Protein AF-M2R376-F1 (afdb_monomer)

Radius of gyration: 22.91 Å; Cα contacts (8 Å, |Δi|>4): 270; chains: 1; bounding box: 55×63×52 Å

Organism: Ceriporiopsis subvermispora (strain B) (NCBI:txid914234)

pLDDT: mean 76.15, std 21.25, range [26.38, 96.88]

Mean predicted aligned error: 16.99 Å

Structure (mmCIF, N/CA/C/O backbone):
data_AF-M2R376-F1
#
_entry.id   AF-M2R376-F1
#
loop_
_atom_site.group_PDB
_atom_site.id
_atom_site.type_symbol
_atom_site.label_atom_id
_atom_site.label_alt_id
_atom_site.label_comp_id
_atom_site.label_asym_id
_atom_site.label_entity_id
_atom_site.label_seq_id
_atom_site.pdbx_PDB_ins_code
_atom_site.Cartn_x
_atom_site.Cartn_y
_atom_site.Cartn_z
_atom_site.occupancy
_atom_site.B_iso_or_equiv
_atom_site.auth_seq_id
_atom_site.auth_comp_id
_atom_site.auth_asym_id
_atom_site.auth_atom_id
_atom_site.pdbx_PDB_model_num
ATOM 1 N N . MET A 1 1 ? 24.910 16.893 -18.329 1.00 38.81 1 MET A N 1
ATOM 2 C CA . MET A 1 1 ? 24.246 15.904 -19.208 1.00 38.81 1 MET A CA 1
ATOM 3 C C . MET A 1 1 ? 23.082 15.310 -18.433 1.00 38.81 1 MET A C 1
ATOM 5 O O . MET A 1 1 ? 23.312 14.597 -17.471 1.00 38.81 1 MET A O 1
ATOM 9 N N . SER A 1 2 ? 21.847 15.697 -18.762 1.00 41.78 2 SER A N 1
ATOM 10 C CA . SER A 1 2 ? 20.645 15.176 -18.099 1.00 41.78 2 SER A CA 1
ATOM 11 C C . SER A 1 2 ? 20.476 13.706 -18.484 1.00 41.78 2 SER A C 1
ATOM 13 O O . SER A 1 2 ? 20.252 13.401 -19.658 1.00 41.78 2 SER A O 1
ATOM 15 N N . HIS A 1 3 ? 20.609 12.796 -17.517 1.00 40.66 3 HIS A N 1
ATOM 16 C CA . HIS A 1 3 ? 20.147 11.420 -17.663 1.00 40.66 3 HIS A CA 1
ATOM 17 C C . HIS A 1 3 ? 18.618 11.449 -17.740 1.00 40.66 3 HIS A C 1
A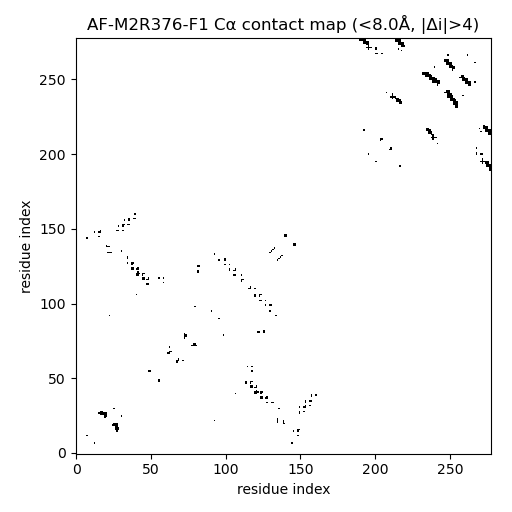TOM 19 O O . HIS A 1 3 ? 17.922 11.239 -16.752 1.00 40.66 3 HIS A O 1
ATOM 25 N N . ARG A 1 4 ? 18.076 11.738 -18.928 1.00 49.88 4 ARG A N 1
ATOM 26 C CA . ARG A 1 4 ? 16.723 11.303 -19.267 1.00 49.88 4 ARG A CA 1
ATOM 27 C C . ARG A 1 4 ? 16.754 9.785 -19.199 1.00 49.88 4 ARG A C 1
ATOM 29 O O . ARG A 1 4 ? 17.243 9.134 -20.120 1.00 49.88 4 ARG A O 1
ATOM 36 N N . GLU A 1 5 ? 16.293 9.223 -18.088 1.00 58.25 5 GLU A N 1
ATOM 37 C CA . GLU A 1 5 ? 15.940 7.814 -18.045 1.00 58.25 5 GLU A CA 1
ATOM 38 C C . GLU A 1 5 ? 14.921 7.584 -19.159 1.00 58.25 5 GLU A C 1
ATOM 40 O O . GLU A 1 5 ? 13.787 8.062 -19.106 1.00 58.25 5 GLU A O 1
ATOM 45 N N . ASN A 1 6 ? 15.373 6.931 -20.232 1.00 77.62 6 ASN A N 1
ATOM 46 C CA . ASN A 1 6 ? 14.525 6.564 -21.351 1.00 77.62 6 ASN A CA 1
ATOM 47 C C . ASN A 1 6 ? 13.458 5.608 -20.823 1.00 77.62 6 ASN A C 1
ATOM 49 O O . ASN A 1 6 ? 13.711 4.410 -20.649 1.00 77.62 6 ASN A O 1
ATOM 53 N N . TYR A 1 7 ? 12.275 6.159 -20.555 1.00 80.06 7 TYR A N 1
ATOM 54 C CA . TYR A 1 7 ? 11.096 5.372 -20.254 1.00 80.06 7 TYR A CA 1
ATOM 55 C C . TYR A 1 7 ? 10.896 4.352 -21.383 1.00 80.06 7 TYR A C 1
ATOM 57 O O . TYR A 1 7 ? 11.001 4.720 -22.556 1.00 80.06 7 TYR A O 1
ATOM 65 N N . PRO A 1 8 ? 10.646 3.072 -21.057 1.00 83.94 8 PRO A N 1
ATOM 66 C CA . PRO A 1 8 ? 10.326 2.073 -22.062 1.00 83.94 8 PRO A CA 1
ATOM 67 C C . PRO A 1 8 ? 9.112 2.544 -22.859 1.00 83.94 8 PRO A C 1
ATOM 69 O O . PRO A 1 8 ? 8.201 3.153 -22.296 1.00 83.94 8 PRO A O 1
ATOM 72 N N . ASP A 1 9 ? 9.097 2.271 -24.158 1.00 91.31 9 ASP A N 1
ATOM 73 C CA . ASP A 1 9 ? 7.924 2.552 -24.978 1.00 91.31 9 ASP A CA 1
ATOM 74 C C . ASP A 1 9 ? 6.705 1.737 -24.504 1.00 91.31 9 ASP A C 1
ATOM 76 O O . ASP A 1 9 ? 6.805 0.807 -23.694 1.00 91.31 9 ASP A O 1
ATOM 80 N N . THR A 1 10 ? 5.519 2.112 -24.978 1.00 90.56 10 THR A N 1
ATOM 81 C CA . THR A 1 10 ? 4.260 1.472 -24.572 1.00 90.56 10 THR A CA 1
ATOM 82 C C . THR A 1 10 ? 4.245 -0.023 -24.896 1.00 90.56 10 THR A C 1
ATOM 84 O O . THR A 1 10 ? 3.738 -0.815 -24.106 1.00 90.56 10 THR A O 1
ATOM 87 N N . ALA A 1 11 ? 4.848 -0.433 -26.016 1.00 92.12 11 ALA A N 1
ATOM 88 C CA . ALA A 1 11 ? 4.928 -1.838 -26.407 1.00 92.12 11 ALA A CA 1
ATOM 89 C C . ALA A 1 11 ? 5.765 -2.659 -25.412 1.00 92.12 11 ALA A C 1
ATOM 91 O O . ALA A 1 11 ? 5.330 -3.718 -24.961 1.00 92.12 11 ALA A O 1
ATOM 92 N N . THR A 1 12 ? 6.923 -2.138 -25.000 1.00 90.56 12 THR A N 1
ATOM 93 C CA . THR A 1 12 ? 7.798 -2.755 -23.996 1.00 90.56 12 THR A CA 1
ATOM 94 C C . THR A 1 12 ? 7.125 -2.798 -22.629 1.00 90.56 12 THR A C 1
ATOM 96 O O . THR A 1 12 ? 7.219 -3.808 -21.932 1.00 90.56 12 THR A O 1
ATOM 99 N N . GLN A 1 13 ? 6.420 -1.727 -22.243 1.00 91.81 13 GLN A N 1
ATOM 100 C CA . GLN A 1 13 ? 5.632 -1.705 -21.007 1.00 91.81 13 GLN A CA 1
ATOM 101 C C . GLN A 1 13 ? 4.575 -2.815 -21.015 1.00 91.81 13 GLN A C 1
ATOM 103 O O . GLN A 1 13 ? 4.536 -3.619 -20.086 1.00 91.81 13 GLN A O 1
ATOM 108 N N . ASN A 1 14 ? 3.780 -2.911 -22.083 1.00 92.75 14 ASN A N 1
ATOM 109 C CA . ASN A 1 14 ? 2.738 -3.929 -22.219 1.00 92.75 14 ASN A CA 1
ATOM 110 C C . ASN A 1 14 ? 3.320 -5.344 -22.224 1.00 92.75 14 ASN A C 1
ATOM 112 O O . ASN A 1 14 ? 2.802 -6.222 -21.540 1.00 92.75 14 ASN A O 1
ATOM 116 N N . HIS A 1 15 ? 4.428 -5.564 -22.930 1.00 94.31 15 HIS A N 1
ATOM 117 C CA . HIS A 1 15 ? 5.097 -6.860 -22.941 1.00 94.31 15 HIS A CA 1
ATOM 118 C C . HIS A 1 15 ? 5.551 -7.287 -21.537 1.00 94.31 15 HIS A C 1
ATOM 120 O O . HIS A 1 15 ? 5.333 -8.429 -21.135 1.00 94.31 15 HIS A O 1
ATOM 126 N N . LEU A 1 16 ? 6.139 -6.369 -20.764 1.00 93.31 16 LEU A N 1
ATOM 127 C CA . LEU A 1 16 ? 6.570 -6.655 -19.394 1.00 93.31 16 LEU A CA 1
ATOM 128 C C . LEU A 1 16 ? 5.389 -6.868 -18.440 1.00 93.31 16 LEU A C 1
ATOM 130 O O . LEU A 1 16 ? 5.475 -7.728 -17.570 1.00 93.31 16 LEU A O 1
ATOM 134 N N . LEU A 1 17 ? 4.279 -6.151 -18.627 1.00 94.56 17 LEU A N 1
ATOM 135 C CA . LEU A 1 17 ? 3.049 -6.355 -17.856 1.00 94.56 17 LEU A CA 1
ATOM 136 C C . LEU A 1 17 ? 2.413 -7.731 -18.106 1.00 94.56 17 LEU A C 1
ATOM 138 O O . LEU A 1 17 ? 1.901 -8.344 -17.172 1.00 94.56 17 LEU A O 1
ATOM 142 N N . GLN A 1 18 ? 2.489 -8.246 -19.335 1.00 96.88 18 GLN A N 1
ATOM 143 C CA . GLN A 1 18 ? 1.952 -9.564 -19.698 1.00 96.88 18 GLN A CA 1
ATOM 144 C C . GLN A 1 18 ? 2.887 -10.732 -19.353 1.00 96.88 18 GLN A C 1
ATOM 146 O O . GLN A 1 18 ? 2.524 -11.896 -19.517 1.00 96.88 18 GLN A O 1
ATOM 151 N N . ARG A 1 19 ? 4.097 -10.455 -18.861 1.00 94.12 19 ARG A N 1
ATOM 152 C CA . ARG A 1 19 ? 5.056 -11.498 -18.497 1.00 94.12 19 ARG A CA 1
ATOM 153 C C . ARG A 1 19 ? 4.595 -12.252 -17.251 1.00 94.12 19 ARG A C 1
ATOM 155 O O . ARG A 1 19 ? 4.372 -11.636 -16.212 1.00 94.12 19 ARG A O 1
ATOM 162 N N . VAL A 1 20 ? 4.525 -13.579 -17.352 1.00 95.12 20 VAL A N 1
ATOM 163 C CA . VAL A 1 20 ? 4.262 -14.495 -16.230 1.00 95.12 20 VAL A CA 1
ATOM 164 C C . VAL A 1 20 ? 5.495 -14.593 -15.328 1.00 95.12 20 VAL A C 1
ATOM 166 O O . VAL A 1 20 ? 6.619 -14.715 -15.823 1.00 95.12 20 VAL A O 1
ATOM 169 N N . LEU A 1 21 ? 5.286 -14.518 -14.013 1.00 90.62 21 LEU A N 1
ATOM 170 C CA . LEU A 1 21 ? 6.339 -14.475 -13.003 1.00 90.62 21 LEU A CA 1
ATOM 171 C C . LEU A 1 21 ? 6.222 -15.620 -11.990 1.00 90.62 21 LEU A C 1
ATOM 173 O O . LEU A 1 21 ? 5.201 -15.798 -11.323 1.00 90.62 21 LEU A O 1
ATOM 177 N N . GLU A 1 22 ? 7.318 -16.351 -11.812 1.00 87.88 22 GLU A N 1
ATOM 178 C CA . GLU A 1 22 ? 7.474 -17.344 -10.746 1.00 87.88 22 GLU A CA 1
ATOM 179 C C . GLU A 1 22 ? 7.850 -16.676 -9.411 1.00 87.88 22 GLU A C 1
ATOM 181 O O . GLU A 1 22 ? 8.555 -15.662 -9.424 1.00 87.88 22 GLU A O 1
ATOM 186 N N . PRO A 1 23 ? 7.415 -17.212 -8.252 1.00 83.81 23 PRO A N 1
ATOM 187 C CA . PRO A 1 23 ? 6.692 -18.481 -8.056 1.00 83.81 23 PRO A CA 1
ATOM 188 C C . PRO A 1 23 ? 5.156 -18.359 -8.139 1.00 83.81 23 PRO A C 1
ATOM 190 O O . PRO A 1 23 ? 4.423 -19.267 -7.738 1.00 83.81 23 PRO A O 1
ATOM 193 N N . SER A 1 24 ? 4.650 -17.196 -8.561 1.00 85.31 24 SER A N 1
ATOM 194 C CA . SER A 1 24 ? 3.217 -16.892 -8.506 1.00 85.31 24 SER A CA 1
ATOM 195 C C . SER A 1 24 ? 2.402 -17.532 -9.632 1.00 85.31 24 SER A C 1
ATOM 197 O O . SER A 1 24 ? 1.206 -17.748 -9.456 1.00 85.31 24 SER A O 1
ATOM 199 N N . GLY A 1 25 ? 3.020 -17.785 -10.793 1.00 89.06 25 GLY A N 1
ATOM 200 C CA . GLY A 1 25 ? 2.318 -18.172 -12.021 1.00 89.06 25 GLY A CA 1
ATOM 201 C C . GLY A 1 25 ? 1.408 -17.075 -12.597 1.00 89.06 25 GLY A C 1
ATOM 202 O O . GLY A 1 25 ? 0.668 -17.331 -13.542 1.00 89.06 25 GLY A O 1
ATOM 203 N N . MET A 1 26 ? 1.447 -15.857 -12.044 1.00 91.75 26 MET A N 1
ATOM 204 C CA . MET A 1 26 ? 0.636 -14.710 -12.463 1.00 91.75 26 MET A CA 1
ATOM 205 C C . MET A 1 26 ? 1.432 -13.774 -13.370 1.00 91.75 26 MET A C 1
ATOM 207 O O . MET A 1 26 ? 2.660 -13.696 -13.282 1.00 91.75 26 MET A O 1
ATOM 211 N N . THR A 1 27 ? 0.739 -13.022 -14.226 1.00 95.94 27 THR A N 1
ATOM 212 C CA . THR A 1 27 ? 1.370 -11.924 -14.965 1.00 95.94 27 THR A CA 1
ATOM 213 C C . THR A 1 27 ? 1.724 -10.764 -14.038 1.00 95.94 27 THR A C 1
ATOM 215 O O . THR A 1 27 ? 1.109 -10.581 -12.984 1.00 95.94 27 THR A O 1
ATOM 218 N N . LEU A 1 28 ? 2.692 -9.934 -14.432 1.00 94.69 28 LEU A N 1
ATOM 219 C CA . LEU A 1 28 ? 3.020 -8.724 -13.677 1.00 94.69 28 LEU A CA 1
ATOM 220 C C . LEU A 1 28 ? 1.796 -7.806 -13.505 1.00 94.69 28 LEU A C 1
ATOM 222 O O . LEU A 1 28 ? 1.606 -7.257 -12.424 1.00 94.69 28 LEU A O 1
ATOM 226 N N . GLU A 1 29 ? 0.934 -7.683 -14.518 1.00 96.00 29 GLU A N 1
ATOM 227 C CA . GLU A 1 29 ? -0.333 -6.943 -14.413 1.00 96.00 29 GLU A CA 1
ATOM 228 C C . GLU A 1 29 ? -1.258 -7.539 -13.342 1.00 96.00 29 GLU A C 1
ATOM 230 O O . GLU A 1 29 ? -1.775 -6.800 -12.507 1.00 96.00 29 GLU A O 1
ATOM 235 N N . GLN A 1 30 ? -1.430 -8.864 -13.304 1.00 94.88 30 GLN A N 1
ATOM 236 C CA . GLN A 1 30 ? -2.253 -9.532 -12.286 1.00 94.88 30 GLN A CA 1
ATOM 237 C C . GLN A 1 30 ? -1.696 -9.323 -10.871 1.00 94.88 30 GLN A C 1
ATOM 239 O O . GLN A 1 30 ? -2.454 -9.055 -9.936 1.00 94.88 30 GLN A O 1
ATOM 244 N N . LEU A 1 31 ? -0.370 -9.378 -10.710 1.00 94.06 31 LEU A N 1
ATOM 245 C CA . LEU A 1 31 ? 0.282 -9.074 -9.435 1.00 94.06 31 LEU A CA 1
ATOM 246 C C . LEU A 1 31 ? 0.028 -7.620 -9.010 1.00 94.06 31 LEU A C 1
ATOM 248 O O . LEU A 1 31 ? -0.307 -7.359 -7.853 1.00 94.06 31 LEU A O 1
ATOM 252 N N . VAL A 1 32 ? 0.135 -6.668 -9.940 1.00 95.31 32 VAL A N 1
ATOM 253 C CA . VAL A 1 32 ? -0.140 -5.248 -9.674 1.00 95.31 32 VAL A CA 1
ATOM 254 C C . VAL A 1 32 ? -1.606 -5.027 -9.291 1.00 95.31 32 VAL A C 1
ATOM 256 O O . VAL A 1 32 ? -1.881 -4.315 -8.325 1.00 95.31 32 VAL A O 1
ATOM 259 N N . GLN A 1 33 ? -2.550 -5.663 -9.988 1.00 94.69 33 GLN A N 1
ATOM 260 C CA . GLN A 1 33 ? -3.982 -5.582 -9.681 1.00 94.69 33 GLN A CA 1
ATOM 261 C C . GLN A 1 33 ? -4.303 -6.129 -8.289 1.00 94.69 33 GLN A C 1
ATOM 263 O O . GLN A 1 33 ? -5.014 -5.481 -7.518 1.00 94.69 33 GLN A O 1
ATOM 268 N N . ARG A 1 34 ? -3.738 -7.287 -7.935 1.00 93.94 34 ARG A N 1
ATOM 269 C CA . ARG A 1 34 ? -3.922 -7.896 -6.613 1.00 93.94 34 ARG A CA 1
ATOM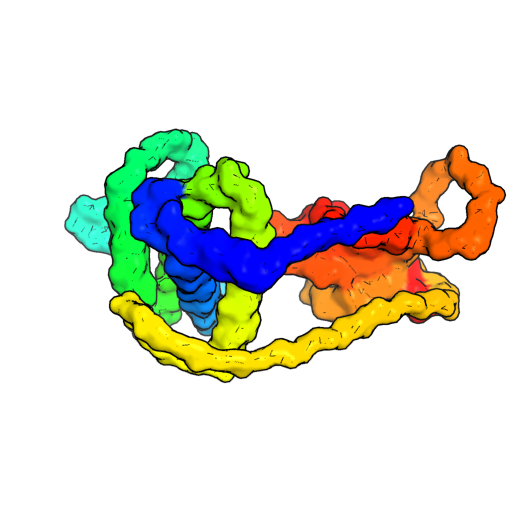 270 C C . ARG A 1 34 ? -3.336 -7.030 -5.496 1.00 93.94 34 ARG A C 1
ATOM 272 O O . ARG A 1 34 ? -3.988 -6.831 -4.475 1.00 93.94 34 ARG A O 1
ATOM 279 N N . MET A 1 35 ? -2.161 -6.432 -5.708 1.00 94.94 35 MET A N 1
ATOM 280 C CA . MET A 1 35 ? -1.600 -5.467 -4.756 1.00 94.94 35 MET A CA 1
ATOM 281 C C . MET A 1 35 ? -2.490 -4.223 -4.612 1.00 94.94 35 MET A C 1
ATOM 283 O O . MET A 1 35 ? -2.777 -3.784 -3.498 1.00 94.94 35 MET A O 1
ATOM 287 N N . ALA A 1 36 ? -2.959 -3.665 -5.732 1.00 94.44 36 ALA A N 1
ATOM 288 C CA . ALA A 1 36 ? -3.848 -2.507 -5.730 1.00 94.44 36 ALA A CA 1
ATOM 289 C C . ALA A 1 36 ? -5.159 -2.796 -4.978 1.00 94.44 36 ALA A C 1
ATOM 291 O O . ALA A 1 36 ? -5.671 -1.918 -4.282 1.00 94.44 36 ALA A O 1
ATOM 292 N N . TYR A 1 37 ? -5.680 -4.023 -5.079 1.00 93.69 37 TYR A N 1
ATOM 293 C CA . TYR A 1 37 ? -6.839 -4.474 -4.313 1.00 93.69 37 TYR A CA 1
ATOM 294 C C . TYR A 1 37 ? -6.582 -4.440 -2.801 1.00 93.69 37 TYR A C 1
ATOM 296 O O . TYR A 1 37 ? -7.367 -3.826 -2.078 1.00 93.69 37 TYR A O 1
ATOM 304 N N . TYR A 1 38 ? -5.469 -5.011 -2.324 1.00 94.06 38 TYR A N 1
ATOM 305 C CA . TYR A 1 38 ? -5.125 -4.974 -0.897 1.00 94.06 38 TYR A CA 1
ATOM 306 C C . TYR A 1 38 ? -5.015 -3.546 -0.367 1.00 94.06 38 TYR A C 1
ATOM 308 O O . TYR A 1 38 ? -5.626 -3.227 0.652 1.00 94.06 38 TYR A O 1
ATOM 316 N N . ILE A 1 39 ? -4.308 -2.668 -1.085 1.00 93.00 39 ILE A N 1
ATOM 317 C CA . ILE A 1 39 ? -4.161 -1.252 -0.713 1.00 93.00 39 ILE A CA 1
ATOM 318 C C . ILE A 1 39 ? -5.531 -0.570 -0.629 1.00 93.00 39 ILE A C 1
ATOM 320 O O . ILE A 1 39 ? -5.815 0.168 0.313 1.00 93.00 39 ILE A O 1
ATOM 324 N N . ARG A 1 40 ? -6.412 -0.829 -1.599 1.00 91.31 40 ARG A N 1
ATOM 325 C CA . ARG A 1 40 ? -7.742 -0.215 -1.648 1.00 91.31 40 ARG A CA 1
ATOM 326 C C . ARG A 1 40 ? -8.623 -0.652 -0.481 1.00 91.31 40 ARG A C 1
ATOM 328 O O . ARG A 1 40 ? -9.217 0.201 0.174 1.00 91.31 40 ARG A O 1
ATOM 335 N N . VAL A 1 41 ? -8.715 -1.955 -0.215 1.00 91.75 41 VAL A N 1
ATOM 336 C CA . VAL A 1 41 ? -9.531 -2.473 0.895 1.00 91.75 41 VAL A CA 1
ATOM 337 C C . VAL A 1 41 ? -8.980 -1.994 2.239 1.00 91.75 41 VAL A C 1
ATOM 339 O O . VAL A 1 41 ? -9.751 -1.567 3.101 1.00 91.75 41 VAL A O 1
ATOM 342 N N . GLN A 1 42 ? -7.653 -1.986 2.393 1.00 93.31 42 GLN A N 1
ATOM 343 C CA . GLN A 1 42 ? -6.984 -1.462 3.582 1.00 93.31 42 GLN A CA 1
ATOM 344 C C . GLN A 1 42 ? -7.329 0.011 3.817 1.00 93.31 42 GLN A C 1
ATOM 346 O O . GLN A 1 42 ? -7.703 0.376 4.934 1.00 93.31 42 GLN A O 1
ATOM 351 N N . LYS A 1 43 ? -7.289 0.837 2.765 1.00 91.44 43 LYS A N 1
ATOM 352 C CA . LYS A 1 43 ? -7.680 2.249 2.833 1.00 91.44 43 LYS A CA 1
ATOM 353 C C . LYS A 1 43 ? -9.130 2.419 3.293 1.00 91.44 43 LYS A C 1
ATOM 355 O O . LYS A 1 43 ? -9.362 3.135 4.260 1.00 91.44 43 LYS A O 1
ATOM 360 N N . LEU A 1 44 ? -10.084 1.728 2.664 1.00 90.94 44 LEU A N 1
ATOM 361 C CA . LEU A 1 44 ? -11.513 1.828 3.008 1.00 90.94 44 LEU A CA 1
ATOM 362 C C . LEU A 1 44 ? -11.795 1.444 4.468 1.00 90.94 44 LEU A C 1
ATOM 364 O O . LEU A 1 44 ? -12.570 2.100 5.168 1.00 90.94 44 LEU A O 1
ATOM 368 N N . CYS A 1 45 ? -11.142 0.387 4.951 1.00 91.31 45 CYS A N 1
ATOM 369 C CA . CYS A 1 45 ? -11.268 -0.010 6.346 1.00 91.31 45 CYS A CA 1
ATOM 370 C C . CYS A 1 45 ? -10.636 1.032 7.274 1.00 91.31 45 CYS A C 1
ATOM 372 O O . CYS A 1 45 ? -11.254 1.418 8.261 1.00 91.31 45 CYS A O 1
ATOM 374 N N . THR A 1 46 ? -9.460 1.556 6.925 1.00 89.19 46 THR A N 1
ATOM 375 C CA . THR A 1 46 ? -8.764 2.583 7.714 1.00 89.19 46 THR A CA 1
ATOM 376 C C . THR A 1 46 ? -9.561 3.885 7.801 1.00 89.19 46 THR A C 1
ATOM 378 O O . THR A 1 46 ? -9.626 4.477 8.872 1.00 89.19 46 THR A O 1
ATOM 381 N N . GLU A 1 47 ? -10.239 4.306 6.732 1.00 90.50 47 GLU A N 1
ATOM 382 C CA . GLU A 1 47 ? -11.143 5.469 6.750 1.00 90.50 47 GLU A CA 1
ATOM 383 C C . GLU A 1 47 ? -12.320 5.280 7.717 1.00 90.50 47 GLU A C 1
ATOM 385 O O . GLU A 1 47 ? -12.782 6.235 8.342 1.00 90.50 47 GLU A O 1
ATOM 390 N N . THR A 1 48 ? -12.799 4.045 7.879 1.00 90.69 48 THR A N 1
ATOM 391 C CA . THR A 1 48 ? -13.833 3.722 8.870 1.00 90.69 48 THR A CA 1
ATOM 392 C C . THR A 1 48 ? -13.264 3.719 10.286 1.00 90.69 48 THR A C 1
ATOM 394 O O . THR A 1 48 ? -13.876 4.292 11.185 1.00 90.69 48 THR A O 1
ATOM 397 N N . LEU A 1 49 ? -12.075 3.142 10.481 1.00 89.31 49 LEU A N 1
ATOM 398 C CA . LEU A 1 49 ? -11.382 3.115 11.774 1.00 89.31 49 LEU A CA 1
ATOM 399 C C . LEU A 1 49 ? -10.976 4.518 12.251 1.00 89.31 49 LEU A C 1
ATOM 401 O O . LEU A 1 49 ? -11.030 4.815 13.440 1.00 89.31 49 LEU A O 1
ATOM 405 N N . ALA A 1 50 ? -10.641 5.420 11.330 1.00 90.88 50 ALA A N 1
ATOM 406 C CA . ALA A 1 50 ? -10.303 6.806 11.646 1.00 90.88 50 ALA A CA 1
ATOM 407 C C . ALA A 1 50 ? -11.460 7.576 12.313 1.00 90.88 50 ALA A C 1
ATOM 409 O O . ALA A 1 50 ? -11.228 8.593 12.959 1.00 90.88 50 ALA A O 1
ATOM 410 N N . LYS A 1 51 ? -12.706 7.088 12.208 1.00 93.06 51 LYS A N 1
ATOM 411 C CA . LYS A 1 51 ? -13.868 7.686 12.886 1.00 93.06 51 LYS A CA 1
ATOM 412 C C . LYS A 1 51 ? -13.856 7.467 14.405 1.00 93.06 51 LYS A C 1
ATOM 414 O O . LYS A 1 51 ? -14.512 8.224 15.113 1.00 93.06 51 LYS A O 1
ATOM 419 N N . ASP A 1 52 ? -13.134 6.458 14.902 1.00 94.12 52 ASP A N 1
ATOM 420 C CA . ASP A 1 52 ? -12.986 6.153 16.334 1.00 94.12 52 ASP A CA 1
ATOM 421 C C . ASP A 1 52 ? -11.555 5.678 16.647 1.00 94.12 52 ASP A C 1
ATOM 423 O O . ASP A 1 52 ? -11.275 4.520 16.984 1.00 94.12 52 ASP A O 1
ATOM 427 N N . GLU A 1 53 ? -10.604 6.607 16.542 1.00 89.56 53 GLU A N 1
ATOM 428 C CA . GLU A 1 53 ? -9.189 6.307 16.773 1.00 89.56 53 GLU A CA 1
ATOM 429 C C . GLU A 1 53 ? -8.909 5.690 18.150 1.00 89.56 53 GLU A C 1
ATOM 431 O O . GLU A 1 53 ? -7.974 4.902 18.299 1.00 89.56 53 GLU A O 1
ATOM 436 N N . VAL A 1 54 ? -9.693 6.046 19.175 1.00 91.00 54 VAL A N 1
ATOM 437 C CA . VAL A 1 54 ? -9.505 5.532 20.537 1.00 91.00 54 VAL A CA 1
ATOM 438 C C . VAL A 1 54 ? -9.797 4.037 20.569 1.00 91.00 54 VAL A C 1
ATOM 440 O O . VAL A 1 54 ? -8.949 3.269 21.032 1.00 91.00 54 VAL A O 1
ATOM 443 N N . ARG A 1 55 ? -10.938 3.604 20.023 1.00 89.94 55 ARG A N 1
ATOM 444 C CA . ARG A 1 55 ? -11.266 2.177 19.903 1.00 89.94 55 ARG A CA 1
ATOM 445 C C . ARG A 1 55 ? -10.272 1.446 19.004 1.00 89.94 55 ARG A C 1
ATOM 447 O O . ARG A 1 55 ? -9.863 0.334 19.332 1.00 89.94 55 ARG A O 1
ATOM 454 N N . GLY A 1 56 ? -9.811 2.083 17.925 1.00 85.19 56 GLY A N 1
ATOM 455 C CA . GLY A 1 56 ? -8.766 1.534 17.050 1.00 85.19 56 GLY A CA 1
ATOM 456 C C . GLY A 1 56 ? -7.450 1.265 17.793 1.00 85.19 56 GLY A C 1
ATOM 457 O O . GLY A 1 56 ? -6.902 0.165 17.713 1.00 85.19 56 GLY A O 1
ATOM 458 N N . ARG A 1 57 ? -6.975 2.232 18.591 1.00 82.06 57 ARG A N 1
ATOM 459 C CA . ARG A 1 57 ? -5.785 2.074 19.448 1.00 82.06 57 ARG A CA 1
ATOM 460 C C . ARG A 1 57 ? -5.969 0.978 20.498 1.00 82.06 57 ARG A C 1
ATOM 462 O O . ARG A 1 57 ? -5.028 0.236 20.765 1.00 82.06 57 ARG A O 1
ATOM 469 N N . GLN A 1 58 ? -7.164 0.840 21.073 1.00 83.69 58 GLN A N 1
ATOM 470 C CA . GLN A 1 58 ? -7.466 -0.232 22.028 1.00 83.69 58 GLN A CA 1
ATOM 471 C C . GLN A 1 58 ? -7.423 -1.620 21.377 1.00 83.69 58 GLN A C 1
ATOM 473 O O . GLN A 1 58 ? -6.867 -2.543 21.970 1.00 83.69 58 GLN A O 1
ATOM 478 N N . LEU A 1 59 ? -7.968 -1.778 20.165 1.00 82.88 59 LEU A N 1
ATOM 479 C CA . LEU A 1 59 ? -7.881 -3.033 19.410 1.00 82.88 59 LEU A CA 1
ATOM 480 C C . LEU A 1 59 ? -6.427 -3.387 19.074 1.00 82.88 59 LEU A C 1
ATOM 482 O O . LEU A 1 59 ? -6.005 -4.515 19.325 1.00 82.88 59 LEU A O 1
ATOM 486 N N . TRP A 1 60 ? -5.634 -2.407 18.630 1.00 79.94 60 TRP A N 1
ATOM 487 C CA . TRP A 1 60 ? -4.193 -2.582 18.426 1.00 79.94 60 TRP A CA 1
ATOM 488 C C . TRP A 1 60 ? -3.458 -2.987 19.709 1.00 79.94 60 TRP A C 1
ATOM 490 O O . TRP A 1 60 ? -2.660 -3.921 19.704 1.00 79.94 60 TRP A O 1
ATOM 500 N N . ALA A 1 61 ? -3.737 -2.345 20.842 1.00 75.88 61 ALA A N 1
ATOM 501 C CA . ALA A 1 61 ? -3.120 -2.727 22.112 1.00 75.88 61 ALA A CA 1
ATOM 502 C C . ALA A 1 61 ? -3.471 -4.174 22.503 1.00 75.88 61 ALA A C 1
ATOM 504 O O . ALA A 1 61 ? -2.606 -4.918 22.967 1.00 75.88 61 ALA A O 1
ATOM 505 N N . ARG A 1 62 ? -4.718 -4.602 22.250 1.00 73.69 62 ARG A N 1
ATOM 506 C CA . ARG A 1 62 ? -5.167 -5.979 22.494 1.00 73.69 62 ARG A CA 1
ATOM 507 C C . ARG A 1 62 ? -4.449 -6.989 21.606 1.00 73.69 62 ARG A C 1
ATOM 509 O O . ARG A 1 62 ? -4.121 -8.052 22.106 1.00 73.69 62 ARG A O 1
ATOM 516 N N . THR A 1 63 ? -4.128 -6.677 20.347 1.00 68.69 63 THR A N 1
ATOM 517 C CA . THR A 1 63 ? -3.386 -7.614 19.474 1.00 68.69 63 THR A CA 1
ATOM 518 C C . THR A 1 63 ? -2.000 -8.004 19.993 1.00 68.69 63 THR A C 1
ATOM 520 O O . THR A 1 63 ? -1.505 -9.074 19.642 1.00 68.69 63 THR A O 1
ATOM 523 N N . PHE A 1 64 ? -1.379 -7.183 20.844 1.00 60.56 64 PHE A N 1
ATOM 524 C CA . PHE A 1 64 ? -0.039 -7.448 21.375 1.00 60.56 64 PHE A CA 1
ATOM 525 C C . PHE A 1 64 ? -0.027 -8.204 22.712 1.00 60.56 64 PHE A C 1
ATOM 527 O O . PHE A 1 64 ? 1.058 -8.551 23.185 1.00 60.56 64 PHE A O 1
ATOM 534 N N . THR A 1 65 ? -1.187 -8.511 23.308 1.00 58.53 65 THR A N 1
ATOM 535 C CA . THR A 1 65 ? -1.248 -9.318 24.537 1.00 58.53 65 THR A CA 1
ATOM 536 C C . THR A 1 65 ? -1.047 -10.808 24.231 1.00 58.53 65 THR A C 1
ATOM 538 O O . THR A 1 65 ? -1.412 -11.304 23.164 1.00 58.53 65 THR A O 1
ATOM 541 N N . SER A 1 66 ? -0.433 -11.548 25.161 1.00 49.38 66 SER A N 1
ATOM 542 C CA . SER A 1 66 ? -0.141 -12.983 24.993 1.00 49.38 66 SER A CA 1
ATOM 543 C C . SER A 1 66 ? -1.401 -13.831 24.781 1.00 49.38 66 SER A C 1
ATOM 545 O O . SER A 1 66 ? -1.362 -14.799 24.028 1.00 49.38 66 SER A O 1
ATOM 547 N N . GLU A 1 67 ? -2.521 -13.440 25.389 1.00 50.50 67 GLU A N 1
ATOM 548 C CA . GLU A 1 67 ? -3.828 -14.096 25.258 1.00 50.50 67 GLU A CA 1
ATOM 549 C C . GLU A 1 67 ? -4.438 -13.890 23.863 1.00 50.50 67 GLU A C 1
ATOM 551 O O . GLU A 1 67 ? -4.965 -14.822 23.256 1.00 50.50 67 GLU A O 1
ATOM 556 N N . ALA A 1 68 ? -4.290 -12.695 23.286 1.00 48.34 68 ALA A N 1
ATOM 557 C CA . ALA A 1 68 ? -4.775 -12.402 21.942 1.00 48.34 68 ALA A CA 1
ATOM 558 C C . ALA A 1 68 ? -3.970 -13.130 20.853 1.00 48.34 68 ALA A C 1
ATOM 560 O O . ALA A 1 68 ? -4.528 -13.498 19.819 1.00 48.34 68 ALA A O 1
ATOM 561 N N . ARG A 1 69 ? -2.682 -13.421 21.089 1.00 47.88 69 ARG A N 1
ATOM 562 C CA . ARG A 1 69 ? -1.879 -14.269 20.183 1.00 47.88 69 ARG A CA 1
ATOM 563 C C . ARG A 1 69 ? -2.436 -15.690 20.049 1.00 47.88 69 ARG A C 1
ATOM 565 O O . ARG A 1 69 ? -2.221 -16.312 19.017 1.00 47.88 69 ARG A O 1
ATOM 572 N N . GLN A 1 70 ? -3.146 -16.190 21.061 1.00 43.31 70 GLN A N 1
ATOM 573 C CA . GLN A 1 70 ? -3.809 -17.499 21.023 1.00 43.31 70 GLN A CA 1
ATOM 574 C C . GLN A 1 70 ? -5.247 -17.417 20.484 1.00 43.31 70 GLN A C 1
ATOM 576 O O . GLN A 1 70 ? -5.716 -18.368 19.868 1.00 43.31 70 GLN A O 1
ATOM 581 N N . ALA A 1 71 ? -5.938 -16.289 20.690 1.00 40.47 71 ALA A N 1
ATOM 582 C CA . ALA A 1 71 ? -7.349 -16.118 20.335 1.00 40.47 71 ALA A CA 1
ATOM 583 C C . ALA A 1 71 ? -7.601 -15.567 18.918 1.00 40.47 71 ALA A C 1
ATOM 585 O O . ALA A 1 71 ? -8.647 -15.846 18.343 1.00 40.47 71 ALA A O 1
ATOM 586 N N . ASN A 1 72 ? -6.650 -14.846 18.310 1.00 43.28 72 ASN A N 1
ATOM 587 C CA . ASN A 1 72 ? -6.785 -14.309 16.940 1.00 43.28 72 ASN A CA 1
ATOM 588 C C . ASN A 1 72 ? -6.519 -15.357 15.841 1.00 43.28 72 ASN A C 1
ATOM 590 O O . ASN A 1 72 ? -6.252 -15.035 14.683 1.00 43.28 72 ASN A O 1
ATOM 594 N N . VAL A 1 73 ? -6.625 -16.626 16.232 1.00 42.47 73 VAL A N 1
ATOM 595 C CA . VAL A 1 73 ? -6.784 -17.802 15.389 1.00 42.47 73 VAL A CA 1
ATOM 596 C C . VAL A 1 73 ? -8.173 -17.718 14.760 1.00 42.47 73 VAL A C 1
ATOM 598 O O . VAL A 1 73 ? -9.172 -18.161 15.328 1.00 42.47 73 VAL A O 1
ATOM 601 N N . VAL A 1 74 ? -8.262 -17.114 13.579 1.00 39.12 74 VAL A N 1
ATOM 602 C CA . VAL A 1 74 ? -9.472 -17.248 12.771 1.00 39.12 74 VAL A CA 1
ATOM 603 C C . VAL A 1 74 ? -9.474 -18.664 12.192 1.00 39.12 74 VAL A C 1
ATOM 605 O O . VAL A 1 74 ? -8.850 -18.925 11.171 1.00 39.12 74 VAL A O 1
ATOM 608 N N . ALA A 1 75 ? -10.179 -19.547 12.910 1.00 31.64 75 ALA A N 1
ATOM 609 C CA . ALA A 1 75 ? -10.495 -20.964 12.676 1.00 31.64 75 ALA A CA 1
ATOM 610 C C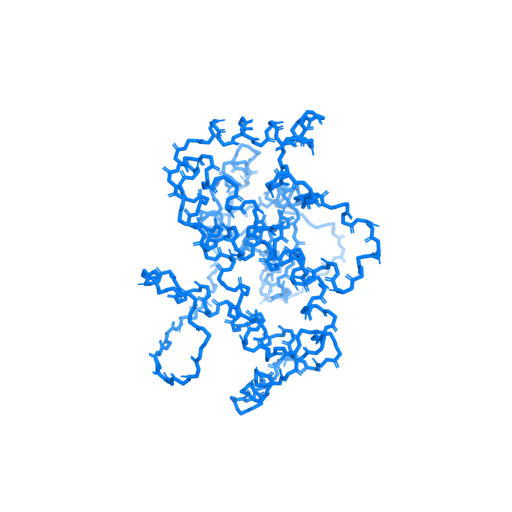 . ALA A 1 75 ? -9.761 -21.962 13.605 1.00 31.64 75 ALA A C 1
ATOM 612 O O . ALA A 1 75 ? -8.529 -22.013 13.614 1.00 31.64 75 ALA A O 1
ATOM 613 N N . PRO A 1 76 ? -10.496 -22.829 14.340 1.00 26.38 76 PRO A N 1
ATOM 614 C CA . PRO A 1 76 ? -9.885 -23.879 15.147 1.00 26.38 76 PRO A CA 1
ATOM 615 C C . PRO A 1 76 ? -9.040 -24.793 14.251 1.00 26.38 76 PRO A C 1
ATOM 617 O O . PRO A 1 76 ? -9.555 -25.426 13.334 1.00 26.38 76 PRO A O 1
ATOM 620 N N . GLY A 1 77 ? -7.731 -24.828 14.510 1.00 31.34 77 GLY A N 1
ATOM 621 C CA . GLY A 1 77 ? -6.766 -25.667 13.792 1.00 31.34 77 GLY A CA 1
ATOM 622 C C . GLY A 1 77 ? -5.866 -24.951 12.778 1.00 31.34 77 GLY A C 1
ATOM 623 O O . GLY A 1 77 ? -4.960 -25.593 12.256 1.00 31.34 77 GLY A O 1
ATOM 624 N N . SER A 1 78 ? -6.040 -23.646 12.531 1.00 33.97 78 SER A N 1
ATOM 625 C CA . SER A 1 78 ? -5.184 -22.891 11.599 1.00 33.97 78 SER A CA 1
ATOM 626 C C . SER A 1 78 ? -4.506 -21.723 12.311 1.00 33.97 78 SER A C 1
ATOM 628 O O . SER A 1 78 ? -5.104 -20.672 12.516 1.00 33.97 78 SER A O 1
ATOM 630 N N . SER A 1 79 ? -3.243 -21.898 12.703 1.00 36.41 79 SER A N 1
ATOM 631 C CA . SER A 1 79 ? -2.401 -20.806 13.204 1.00 36.41 79 SER A CA 1
ATOM 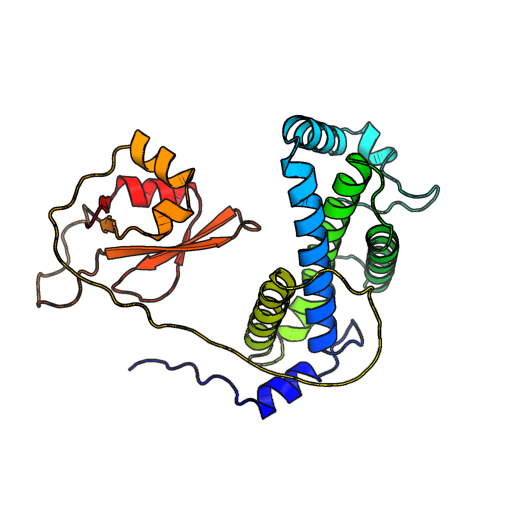632 C C . SER A 1 79 ? -2.037 -19.871 12.047 1.00 36.41 79 SER A C 1
ATOM 634 O O . SER A 1 79 ? -0.953 -19.957 11.472 1.00 36.41 79 SER A O 1
ATOM 636 N N . ILE A 1 80 ? -2.968 -19.004 11.651 1.00 43.56 80 ILE A N 1
ATOM 637 C CA . ILE A 1 80 ? -2.674 -17.928 10.707 1.00 43.56 80 ILE A CA 1
ATOM 638 C C . ILE A 1 80 ? -2.013 -16.824 11.519 1.00 43.56 80 ILE A C 1
ATOM 640 O O . ILE A 1 80 ? -2.668 -15.947 12.081 1.00 43.56 80 ILE A O 1
ATOM 644 N N . TYR A 1 81 ? -0.695 -16.926 11.651 1.00 47.56 81 TYR A N 1
ATOM 645 C CA . TYR A 1 81 ? 0.143 -15.915 12.277 1.00 47.56 81 TYR A CA 1
ATOM 646 C C . TYR A 1 81 ? -0.037 -14.577 11.534 1.00 47.56 81 TYR A C 1
ATOM 648 O O . TYR A 1 81 ? 0.640 -14.300 10.547 1.00 47.56 81 TYR A O 1
ATOM 656 N N . VAL A 1 82 ? -0.928 -13.715 12.039 1.00 50.41 82 VAL A N 1
ATOM 657 C CA . VAL A 1 82 ? -1.121 -12.332 11.551 1.00 50.41 82 VAL A CA 1
ATOM 658 C C . VAL A 1 82 ? 0.165 -11.500 11.705 1.00 50.41 82 VAL A C 1
ATOM 660 O O . VAL A 1 82 ? 0.359 -10.504 11.010 1.00 50.41 82 VAL A O 1
ATOM 663 N N . PHE A 1 83 ? 1.083 -11.971 12.555 1.00 46.84 83 PHE A N 1
ATOM 664 C CA . PHE A 1 83 ? 2.385 -11.380 12.854 1.00 46.84 83 PHE A CA 1
ATOM 665 C C . PHE A 1 83 ? 3.489 -12.437 12.808 1.00 46.84 83 PHE A C 1
ATOM 667 O O . PHE A 1 83 ? 4.182 -12.662 13.802 1.00 46.84 83 PHE A O 1
ATOM 674 N N . GLY A 1 84 ? 3.610 -13.160 11.691 1.00 41.53 84 GLY A N 1
ATOM 675 C CA . GLY A 1 84 ? 4.815 -13.953 11.445 1.00 41.53 84 GLY A CA 1
ATOM 676 C C . GLY A 1 84 ? 6.049 -13.084 11.684 1.00 41.53 84 GLY A C 1
ATOM 677 O O . GLY A 1 84 ? 6.053 -11.925 11.271 1.00 41.53 84 GLY A O 1
ATOM 678 N N . ASP A 1 85 ? 7.051 -13.599 12.396 1.00 43.06 85 ASP A N 1
ATOM 679 C CA . ASP A 1 85 ? 8.298 -12.868 12.603 1.00 43.06 85 ASP A CA 1
ATOM 680 C C . ASP A 1 85 ? 8.911 -12.596 11.217 1.00 43.06 85 ASP A C 1
ATOM 682 O O . ASP A 1 85 ? 9.308 -13.551 10.536 1.00 43.06 85 ASP A O 1
ATOM 686 N N . PRO A 1 86 ? 8.975 -11.333 10.749 1.00 41.16 86 PRO A N 1
ATOM 687 C CA . PRO A 1 86 ? 9.533 -11.022 9.438 1.00 41.16 86 PRO A CA 1
ATOM 688 C C . PRO A 1 86 ? 11.014 -11.427 9.318 1.00 41.16 86 PRO A C 1
ATOM 690 O O . PRO A 1 86 ? 11.526 -11.450 8.191 1.00 41.16 86 PRO A O 1
ATOM 693 N N . GLY A 1 87 ? 11.670 -11.755 10.445 1.00 39.84 87 GLY A N 1
ATOM 694 C CA . GLY A 1 87 ? 13.017 -12.311 10.553 1.00 39.84 87 GLY A CA 1
ATOM 695 C C . GLY A 1 87 ? 13.125 -13.833 10.387 1.00 39.84 87 GLY A C 1
ATOM 696 O O . GLY A 1 87 ? 14.239 -14.346 10.319 1.00 39.84 87 GLY A O 1
ATOM 697 N N . THR A 1 88 ? 12.019 -14.577 10.261 1.00 46.72 88 THR A N 1
ATOM 698 C CA . THR A 1 88 ? 12.096 -15.994 9.862 1.00 46.72 88 THR A CA 1
ATOM 699 C C . THR A 1 88 ? 12.332 -16.099 8.353 1.00 46.72 88 THR A C 1
ATOM 701 O O . THR A 1 88 ? 11.427 -15.995 7.527 1.00 46.72 88 THR A O 1
ATOM 704 N N . GLU A 1 89 ? 13.596 -16.291 7.976 1.00 45.31 89 GLU A N 1
ATOM 705 C CA . GLU A 1 89 ? 14.089 -16.364 6.591 1.00 45.31 89 GLU A CA 1
ATOM 706 C C . GLU A 1 89 ? 13.563 -17.555 5.759 1.00 45.31 89 GLU A C 1
ATOM 708 O O . GLU A 1 89 ? 13.999 -17.751 4.627 1.00 45.31 89 GLU A O 1
ATOM 713 N N . SER A 1 90 ? 12.614 -18.359 6.250 1.00 51.03 90 SER A N 1
ATOM 714 C CA . SER A 1 90 ? 12.192 -19.572 5.538 1.00 51.03 90 SER A CA 1
ATOM 715 C C . SER A 1 90 ? 10.713 -19.910 5.720 1.00 51.03 90 SER A C 1
ATOM 717 O O . SER A 1 90 ? 10.354 -20.950 6.267 1.00 51.03 90 SER A O 1
ATOM 719 N N . TYR A 1 91 ? 9.824 -19.052 5.216 1.00 59.91 91 TYR A N 1
ATOM 720 C CA . TYR A 1 91 ? 8.497 -19.539 4.837 1.00 59.91 91 TYR A CA 1
ATOM 721 C C . TYR A 1 91 ? 8.641 -20.353 3.553 1.00 59.91 91 TYR A C 1
ATOM 723 O O . TYR A 1 91 ? 9.151 -19.851 2.548 1.00 59.91 91 TYR A O 1
ATOM 731 N N . ARG A 1 92 ? 8.206 -21.618 3.575 1.00 66.31 92 ARG A N 1
ATOM 732 C CA . ARG A 1 92 ? 8.130 -22.411 2.346 1.00 66.31 92 ARG A CA 1
ATOM 733 C C . ARG A 1 92 ? 7.105 -21.753 1.409 1.00 66.31 92 ARG A C 1
ATOM 735 O O . ARG A 1 92 ? 6.054 -21.327 1.892 1.00 66.31 92 ARG A O 1
ATOM 742 N N . PRO A 1 93 ? 7.362 -21.685 0.090 1.00 67.75 93 PRO A N 1
ATOM 743 C CA . PRO A 1 93 ? 6.451 -21.043 -0.860 1.00 67.75 93 PRO A CA 1
ATOM 744 C C . PRO A 1 93 ? 4.998 -21.536 -0.773 1.00 67.75 93 PRO A C 1
ATOM 746 O O . PRO A 1 93 ? 4.074 -20.734 -0.892 1.00 67.75 93 PRO A O 1
ATOM 749 N N . ASP A 1 94 ? 4.786 -22.828 -0.507 1.00 70.31 94 ASP A N 1
ATOM 750 C CA . ASP A 1 94 ? 3.442 -23.408 -0.386 1.00 70.31 94 ASP A CA 1
ATOM 751 C C . ASP A 1 94 ? 2.714 -22.994 0.900 1.00 70.31 94 ASP A C 1
ATOM 753 O O . ASP A 1 94 ? 1.504 -22.772 0.870 1.00 70.31 94 ASP A O 1
ATOM 757 N N . ASP A 1 95 ? 3.431 -22.840 2.017 1.00 71.94 95 ASP A N 1
ATOM 758 C CA . ASP A 1 95 ? 2.844 -22.367 3.278 1.00 71.94 95 ASP A CA 1
ATOM 759 C C . ASP A 1 95 ? 2.423 -20.901 3.151 1.00 71.94 95 ASP A C 1
ATOM 761 O O . ASP A 1 95 ? 1.359 -20.499 3.622 1.00 71.94 95 ASP A O 1
ATOM 765 N N . LEU A 1 96 ? 3.224 -20.111 2.433 1.00 73.19 96 LEU A N 1
ATOM 766 C CA . LEU A 1 96 ? 2.891 -18.730 2.130 1.00 73.19 96 LEU A CA 1
ATOM 767 C C . LEU A 1 96 ? 1.688 -18.616 1.189 1.00 73.19 96 LEU A C 1
ATOM 769 O O . LEU A 1 96 ? 0.828 -17.766 1.407 1.00 73.19 96 LEU A O 1
ATOM 773 N N . ARG A 1 97 ? 1.618 -19.454 0.146 1.00 75.44 97 ARG A N 1
ATOM 774 C CA . ARG A 1 97 ? 0.479 -19.465 -0.781 1.00 75.44 97 ARG A CA 1
ATOM 775 C C . ARG A 1 97 ? -0.818 -19.750 -0.025 1.00 75.44 97 ARG A C 1
ATOM 777 O O . ARG A 1 97 ? -1.761 -18.980 -0.158 1.00 75.44 97 ARG A O 1
ATOM 784 N N . LYS A 1 98 ? -0.816 -20.763 0.848 1.00 75.88 98 LYS A N 1
ATOM 785 C CA . LYS A 1 98 ? -1.959 -21.083 1.718 1.00 75.88 98 LYS A CA 1
ATOM 786 C C . LYS A 1 98 ? -2.328 -19.930 2.650 1.00 75.88 98 LYS A C 1
ATOM 788 O O . LYS A 1 98 ? -3.502 -19.611 2.787 1.00 75.88 98 LYS A O 1
ATOM 793 N N . ALA A 1 99 ? -1.342 -19.278 3.268 1.00 76.19 99 ALA A N 1
ATOM 794 C CA . ALA A 1 99 ? -1.604 -18.126 4.130 1.00 76.19 99 ALA A CA 1
ATOM 795 C C . ALA A 1 99 ? -2.230 -16.954 3.351 1.00 76.19 99 ALA A C 1
ATOM 797 O O . ALA A 1 99 ? -3.167 -16.321 3.831 1.00 76.19 99 ALA A O 1
ATOM 798 N N . LEU A 1 100 ? -1.747 -16.684 2.134 1.00 81.25 100 LEU A N 1
ATOM 799 C CA . LEU A 1 100 ? -2.306 -15.652 1.258 1.00 81.25 100 LEU A CA 1
ATOM 800 C C . LEU A 1 100 ? -3.724 -15.994 0.782 1.00 81.25 100 LEU A C 1
ATOM 802 O O . LEU A 1 100 ? -4.557 -15.096 0.724 1.00 81.25 100 LEU A O 1
ATOM 806 N N . GLU A 1 101 ? -4.014 -17.261 0.481 1.00 84.06 101 GLU A N 1
ATOM 807 C CA . GLU A 1 101 ? -5.368 -17.730 0.149 1.00 84.06 101 GLU A CA 1
ATOM 808 C C . GLU A 1 101 ? -6.331 -17.510 1.322 1.00 84.06 101 GLU A C 1
ATOM 810 O O . GLU A 1 101 ? -7.408 -16.944 1.146 1.00 84.06 101 GLU A O 1
ATOM 815 N N . GLN A 1 102 ? -5.916 -17.851 2.544 1.00 81.31 102 GLN A N 1
ATOM 816 C CA . GLN A 1 102 ? -6.727 -17.608 3.739 1.00 81.31 102 GLN A CA 1
ATOM 817 C C . GLN A 1 102 ? -6.930 -16.111 4.011 1.00 81.31 102 GLN A C 1
ATOM 819 O O . GLN A 1 102 ? -8.013 -15.693 4.425 1.00 81.31 102 GLN A O 1
ATOM 824 N N . TYR A 1 103 ? -5.913 -15.278 3.764 1.00 84.06 103 TYR A N 1
ATOM 825 C CA . TYR A 1 103 ? -6.082 -13.828 3.820 1.00 84.06 103 TYR A CA 1
ATOM 826 C C . TYR A 1 103 ? -7.075 -13.339 2.771 1.00 84.06 103 TYR A C 1
ATOM 828 O O . TYR A 1 103 ? -7.936 -12.534 3.114 1.00 84.06 103 TYR A O 1
ATOM 836 N N . ASP A 1 104 ? -7.017 -13.832 1.535 1.00 87.38 104 ASP A N 1
ATOM 837 C CA . ASP A 1 104 ? -7.978 -13.455 0.496 1.00 87.38 104 ASP A CA 1
ATOM 838 C C . ASP A 1 104 ? -9.412 -13.812 0.897 1.00 87.38 104 ASP A C 1
ATOM 840 O O . ASP A 1 104 ? -10.301 -12.968 0.777 1.00 87.38 104 ASP A O 1
ATOM 844 N N . GLU A 1 105 ? -9.639 -15.013 1.436 1.00 84.75 105 GLU A N 1
ATOM 845 C CA . GLU A 1 105 ? -10.953 -15.432 1.939 1.00 84.75 105 GLU A CA 1
ATOM 846 C C . GLU A 1 105 ? -11.478 -14.491 3.029 1.00 84.75 105 GLU A C 1
ATOM 848 O O . GLU A 1 105 ? -12.654 -14.122 3.032 1.00 84.75 105 GLU A O 1
ATOM 853 N N . MET A 1 106 ? -10.609 -14.070 3.950 1.00 81.38 106 MET A N 1
ATOM 854 C CA . MET A 1 106 ? -10.973 -13.136 5.015 1.00 81.38 106 MET A CA 1
ATOM 855 C C . MET A 1 106 ? -11.222 -11.722 4.491 1.00 81.38 106 MET A C 1
ATOM 857 O O . MET A 1 106 ? -12.155 -11.057 4.935 1.00 81.38 106 MET A O 1
ATOM 861 N N . ILE A 1 107 ? -10.422 -11.267 3.527 1.00 87.12 107 ILE A N 1
ATOM 862 C CA . ILE A 1 107 ? -10.533 -9.939 2.920 1.00 87.12 107 ILE A CA 1
ATOM 863 C C . ILE A 1 107 ? -11.795 -9.831 2.053 1.00 87.12 107 ILE A C 1
ATOM 865 O O . ILE A 1 107 ? -12.370 -8.747 1.957 1.00 87.12 107 ILE A O 1
ATOM 869 N N . GLN A 1 108 ? -12.260 -10.923 1.444 1.00 88.31 108 GLN A N 1
ATOM 870 C CA . GLN A 1 108 ? -13.483 -10.936 0.634 1.00 88.31 108 GLN A CA 1
ATOM 871 C C . GLN A 1 108 ? -14.766 -10.792 1.459 1.00 88.31 108 GLN A C 1
ATOM 873 O O . GLN A 1 108 ? -15.781 -10.350 0.919 1.00 88.31 108 GLN A O 1
ATOM 878 N N . ARG A 1 109 ? -14.739 -11.123 2.755 1.00 84.44 109 ARG A N 1
ATOM 879 C CA . ARG A 1 109 ? -15.903 -10.961 3.632 1.00 84.44 109 ARG A CA 1
ATOM 880 C C . ARG A 1 109 ? -16.202 -9.480 3.841 1.00 84.44 109 ARG A C 1
ATOM 882 O O . ARG A 1 109 ? -15.309 -8.686 4.143 1.00 84.44 109 ARG A O 1
ATOM 889 N N . GLU A 1 110 ? -17.470 -9.114 3.684 1.00 86.19 110 GLU A N 1
ATOM 890 C CA . GLU A 1 110 ? -17.903 -7.742 3.920 1.00 86.19 110 GLU A CA 1
ATOM 891 C C . GLU A 1 110 ? -17.956 -7.468 5.433 1.00 86.19 110 GLU A C 1
ATOM 893 O O . GLU A 1 110 ? -18.552 -8.256 6.173 1.00 86.19 110 GLU A O 1
ATOM 898 N N . PRO A 1 111 ? -17.309 -6.397 5.921 1.00 87.69 111 PRO A N 1
ATOM 899 C CA . PRO A 1 111 ? -17.270 -6.074 7.332 1.00 87.69 111 PRO A CA 1
ATOM 900 C C . PRO A 1 111 ? -18.647 -5.612 7.798 1.00 87.69 111 PRO A C 1
ATOM 902 O O . PRO A 1 111 ? -19.281 -4.758 7.182 1.00 87.69 111 PRO A O 1
ATOM 905 N N . SER A 1 112 ? -19.093 -6.172 8.918 1.00 89.19 112 SER A N 1
ATOM 906 C CA . SER A 1 112 ? -20.370 -5.837 9.554 1.00 89.19 112 SER A CA 1
ATOM 907 C C . SER A 1 112 ? -20.194 -5.014 10.832 1.00 89.19 112 SER A C 1
ATOM 909 O O . SER A 1 112 ? -21.133 -4.373 11.304 1.00 89.19 112 SER A O 1
ATOM 911 N N . SER A 1 113 ? -18.982 -5.014 11.390 1.00 89.25 113 SER A N 1
ATOM 912 C CA . SER A 1 113 ? -18.631 -4.348 12.639 1.00 89.25 113 SER A CA 1
ATOM 913 C C . SER A 1 113 ? -17.337 -3.537 12.525 1.00 89.25 113 SER A C 1
ATOM 915 O O . SER A 1 113 ? -16.541 -3.696 11.597 1.00 89.25 113 SER A O 1
ATOM 917 N N . TYR A 1 114 ? -17.109 -2.660 13.506 1.00 88.31 114 TYR A N 1
ATOM 918 C CA . TYR A 1 114 ? -15.866 -1.896 13.625 1.00 88.31 114 TYR A CA 1
ATOM 919 C C . TYR A 1 114 ? -14.645 -2.826 13.761 1.00 88.31 114 TYR A C 1
ATOM 921 O O . TYR A 1 114 ? -13.605 -2.602 13.143 1.00 88.31 114 TYR A O 1
ATOM 929 N N . GLU A 1 115 ? -14.793 -3.904 14.530 1.00 86.62 115 GLU A N 1
ATOM 930 C CA . GLU A 1 115 ? -13.801 -4.963 14.690 1.00 86.62 115 GLU A CA 1
ATOM 931 C C . GLU A 1 115 ? -13.521 -5.702 13.375 1.00 86.62 115 GLU A C 1
ATOM 933 O O . GLU A 1 115 ? -12.361 -5.986 13.079 1.00 86.62 115 GLU A O 1
ATOM 938 N N . ASP A 1 116 ? -14.540 -5.962 12.550 1.00 85.38 116 ASP A N 1
ATOM 939 C CA . ASP A 1 116 ? -14.337 -6.587 11.236 1.00 85.38 116 ASP A CA 1
ATOM 940 C C . ASP A 1 116 ? -13.492 -5.688 10.329 1.00 85.38 116 ASP A C 1
ATOM 942 O O . ASP A 1 116 ? -12.572 -6.170 9.669 1.00 85.38 116 ASP A O 1
ATOM 946 N N . HIS A 1 117 ? -13.749 -4.373 10.325 1.00 87.75 117 HIS A N 1
ATOM 947 C CA . HIS A 1 117 ? -12.910 -3.411 9.603 1.00 87.75 117 HIS A CA 1
ATOM 948 C C . HIS A 1 117 ? -11.469 -3.410 10.119 1.00 87.75 117 HIS A C 1
ATOM 950 O O . HIS A 1 117 ? -10.537 -3.355 9.315 1.00 87.75 117 HIS A O 1
ATOM 956 N N . PHE A 1 118 ? -11.271 -3.500 11.437 1.00 89.12 118 PHE A N 1
ATOM 957 C CA . PHE A 1 118 ? -9.941 -3.599 12.037 1.00 89.12 118 PHE A CA 1
ATOM 958 C C . PHE A 1 118 ? -9.195 -4.831 11.521 1.00 89.12 118 PHE A C 1
ATOM 960 O O . PHE A 1 118 ? -8.088 -4.711 10.995 1.00 89.12 118 PHE A O 1
ATOM 967 N N . TRP A 1 119 ? -9.816 -6.008 11.600 1.00 85.62 119 TRP A N 1
ATOM 968 C CA . TRP A 1 119 ? -9.193 -7.244 11.140 1.00 85.62 119 TRP A CA 1
ATOM 969 C C . TRP A 1 119 ? -8.950 -7.248 9.639 1.00 85.62 119 TRP A C 1
ATOM 971 O O . TRP A 1 119 ? -7.855 -7.600 9.207 1.00 85.62 119 TRP A O 1
ATOM 981 N N . ARG A 1 120 ? -9.918 -6.789 8.841 1.00 87.81 120 ARG A N 1
ATOM 982 C CA . ARG A 1 120 ? -9.788 -6.681 7.384 1.00 87.81 120 ARG A CA 1
ATOM 983 C C . ARG A 1 120 ? -8.622 -5.763 6.994 1.00 87.81 120 ARG A C 1
ATOM 985 O O . ARG A 1 120 ? -7.815 -6.150 6.153 1.00 87.81 120 ARG A O 1
ATOM 992 N N . ALA A 1 121 ? -8.462 -4.606 7.646 1.00 89.19 121 ALA A N 1
ATOM 993 C CA . ALA A 1 121 ? -7.324 -3.705 7.423 1.00 89.19 121 ALA A CA 1
ATOM 994 C C . ALA A 1 121 ? -5.975 -4.359 7.770 1.00 89.19 121 ALA A C 1
ATOM 996 O O . ALA A 1 121 ? -4.998 -4.223 7.022 1.00 89.19 121 ALA A O 1
ATOM 997 N N . THR A 1 122 ? -5.926 -5.089 8.886 1.00 85.94 122 THR A N 1
ATOM 998 C CA . THR A 1 122 ? -4.729 -5.806 9.339 1.00 85.94 122 THR A CA 1
ATOM 999 C C . THR A 1 122 ? -4.364 -6.935 8.372 1.00 85.94 122 THR A C 1
ATOM 1001 O O . THR A 1 122 ? -3.218 -7.001 7.928 1.00 85.94 122 THR A O 1
ATOM 1004 N N . TYR A 1 123 ? -5.332 -7.757 7.952 1.00 85.00 123 TYR A N 1
ATOM 1005 C CA . TYR A 1 123 ? -5.121 -8.815 6.959 1.00 85.00 123 TYR A CA 1
ATOM 1006 C C . TYR A 1 123 ? -4.646 -8.265 5.618 1.00 85.00 123 TYR A C 1
ATOM 1008 O O . TYR A 1 123 ? -3.697 -8.805 5.059 1.00 85.00 123 TYR A O 1
ATOM 1016 N N . CYS A 1 124 ? -5.226 -7.167 5.120 1.00 89.94 124 CYS A N 1
ATOM 1017 C CA . CYS A 1 124 ? -4.739 -6.529 3.895 1.00 89.94 124 CYS A CA 1
ATOM 1018 C C . CYS A 1 124 ? -3.294 -6.037 4.028 1.00 89.94 124 CYS A C 1
ATOM 1020 O O . CYS A 1 124 ? -2.509 -6.204 3.098 1.00 89.94 124 CYS A O 1
ATOM 1022 N N . SER A 1 125 ? -2.934 -5.446 5.172 1.00 86.69 125 SER A N 1
ATOM 1023 C CA . SER A 1 125 ? -1.573 -4.952 5.416 1.00 86.69 125 SER A CA 1
ATOM 1024 C C . SER A 1 125 ? -0.564 -6.103 5.423 1.00 86.69 125 SER A C 1
ATOM 1026 O O . SER A 1 125 ? 0.441 -6.051 4.713 1.00 86.69 125 SER A O 1
ATOM 1028 N N . SER A 1 126 ? -0.862 -7.179 6.156 1.00 82.69 126 SER A N 1
ATOM 1029 C CA . SER A 1 126 ? -0.016 -8.374 6.191 1.00 82.69 126 SER A CA 1
ATOM 1030 C C . SER A 1 126 ? 0.059 -9.044 4.817 1.00 82.69 126 SER A C 1
ATOM 1032 O O . SER A 1 126 ? 1.157 -9.327 4.337 1.00 82.69 126 SER A O 1
ATOM 1034 N N . ALA A 1 127 ? -1.078 -9.233 4.138 1.00 86.81 127 ALA A N 1
ATOM 1035 C CA . ALA A 1 127 ? -1.130 -9.805 2.796 1.00 86.81 127 ALA A CA 1
ATOM 1036 C C . ALA A 1 127 ? -0.284 -8.999 1.806 1.00 86.81 127 ALA A C 1
ATOM 1038 O O . ALA A 1 127 ? 0.510 -9.592 1.085 1.00 86.81 127 ALA A O 1
ATOM 1039 N N . ALA A 1 128 ? -0.366 -7.665 1.814 1.00 89.06 128 ALA A N 1
ATOM 1040 C CA . ALA A 1 128 ? 0.444 -6.807 0.951 1.00 89.06 128 ALA A CA 1
ATOM 1041 C C . ALA A 1 128 ? 1.953 -6.982 1.197 1.00 89.06 128 ALA A C 1
ATOM 1043 O O . ALA A 1 128 ? 2.719 -7.131 0.243 1.00 89.06 128 ALA A O 1
ATOM 1044 N N . ILE A 1 129 ? 2.386 -7.026 2.462 1.00 84.00 129 ILE A N 1
ATOM 1045 C CA . ILE A 1 129 ? 3.800 -7.223 2.820 1.00 84.00 129 ILE A CA 1
ATOM 1046 C C . ILE A 1 129 ? 4.295 -8.590 2.337 1.00 84.00 129 ILE A C 1
ATOM 1048 O O . ILE A 1 129 ? 5.315 -8.675 1.646 1.00 84.00 129 ILE A O 1
ATOM 1052 N N . PHE A 1 130 ? 3.570 -9.658 2.673 1.00 82.12 130 PHE A N 1
ATOM 1053 C CA . PHE A 1 130 ? 3.929 -11.024 2.296 1.00 82.12 130 PHE A CA 1
ATOM 1054 C C . PHE A 1 130 ? 3.921 -11.208 0.777 1.00 82.12 130 PHE A C 1
ATOM 1056 O O . PHE A 1 130 ? 4.878 -11.719 0.193 1.00 82.12 130 PHE A O 1
ATOM 1063 N N . PHE A 1 131 ? 2.876 -10.724 0.118 1.00 88.25 131 PHE A N 1
ATOM 1064 C CA . PHE A 1 131 ? 2.739 -10.801 -1.324 1.00 88.25 131 PHE A CA 1
ATOM 1065 C C . PHE A 1 131 ? 3.867 -10.047 -2.037 1.00 88.25 131 PHE A C 1
ATOM 1067 O O . PHE A 1 131 ? 4.508 -10.608 -2.926 1.00 88.25 131 PHE A O 1
ATOM 1074 N N . TYR A 1 132 ? 4.205 -8.828 -1.600 1.00 88.69 132 TYR A N 1
ATOM 1075 C CA . TYR A 1 132 ? 5.329 -8.096 -2.180 1.00 88.69 132 TYR A CA 1
ATOM 1076 C C . TYR A 1 132 ? 6.653 -8.831 -1.976 1.00 88.69 132 TYR A C 1
ATOM 1078 O O . TYR A 1 132 ? 7.362 -9.104 -2.943 1.00 88.69 132 TYR A O 1
ATOM 1086 N N . LYS A 1 133 ? 6.988 -9.171 -0.725 1.00 83.56 133 LYS A N 1
ATOM 1087 C CA . LYS A 1 133 ? 8.298 -9.727 -0.360 1.00 83.56 133 LYS A CA 1
ATOM 1088 C C . LYS A 1 133 ? 8.595 -11.035 -1.093 1.00 83.56 133 LYS A C 1
ATOM 1090 O O . LYS A 1 133 ? 9.719 -11.222 -1.555 1.00 83.56 133 LYS A O 1
ATOM 1095 N N . TYR A 1 134 ? 7.602 -11.912 -1.216 1.00 81.88 134 TYR A N 1
ATOM 1096 C CA . TYR A 1 134 ? 7.824 -13.286 -1.664 1.00 81.88 134 TYR A CA 1
ATOM 1097 C C . TYR A 1 134 ? 7.293 -13.596 -3.070 1.00 81.88 134 TYR A C 1
ATOM 1099 O O . TYR A 1 134 ? 7.858 -14.464 -3.728 1.00 81.88 134 TYR A O 1
ATOM 1107 N N . MET A 1 135 ? 6.256 -12.900 -3.557 1.00 84.56 135 MET A N 1
ATOM 1108 C CA . MET A 1 135 ? 5.700 -13.149 -4.899 1.00 84.56 135 MET A CA 1
ATOM 1109 C C . MET A 1 135 ? 6.171 -12.136 -5.946 1.00 84.56 135 MET A C 1
ATOM 1111 O O . MET A 1 135 ? 6.183 -12.453 -7.132 1.00 84.56 135 MET A O 1
ATOM 1115 N N . ILE A 1 136 ? 6.563 -10.924 -5.534 1.00 88.69 136 ILE A N 1
ATOM 1116 C CA . ILE A 1 136 ? 6.864 -9.828 -6.467 1.00 88.69 136 ILE A CA 1
ATOM 1117 C C . ILE A 1 136 ? 8.346 -9.458 -6.443 1.00 88.69 136 ILE A C 1
ATOM 1119 O O . ILE A 1 136 ? 9.013 -9.542 -7.472 1.00 88.69 136 ILE A O 1
ATOM 1123 N N . ALA A 1 137 ? 8.874 -9.052 -5.286 1.00 87.62 137 ALA A N 1
ATOM 1124 C CA . ALA A 1 137 ? 10.177 -8.402 -5.164 1.00 87.62 137 ALA A CA 1
ATOM 1125 C C . ALA A 1 137 ? 11.318 -9.254 -5.735 1.00 87.62 137 ALA A C 1
ATOM 1127 O O . ALA A 1 137 ? 12.163 -8.740 -6.467 1.00 87.62 137 ALA A O 1
ATOM 1128 N N . GLY A 1 138 ? 11.323 -10.559 -5.442 1.00 85.44 138 GLY A N 1
ATOM 1129 C CA . GLY A 1 138 ? 12.289 -11.497 -6.017 1.00 85.44 138 GLY A CA 1
ATOM 1130 C C . GLY A 1 138 ? 12.133 -11.653 -7.532 1.00 85.44 138 GLY A C 1
ATOM 1131 O O . GLY A 1 138 ? 13.121 -11.580 -8.263 1.00 85.44 138 GLY A O 1
ATOM 1132 N N . ALA A 1 139 ? 10.895 -11.795 -8.010 1.00 86.56 139 ALA A N 1
ATOM 1133 C CA . ALA A 1 139 ? 10.592 -12.044 -9.415 1.00 86.56 139 ALA A CA 1
ATOM 1134 C C . ALA A 1 139 ? 10.990 -10.869 -10.323 1.00 86.56 139 ALA A C 1
ATOM 1136 O O . ALA A 1 139 ? 11.624 -11.063 -11.361 1.00 86.56 139 ALA A O 1
ATOM 1137 N N . ILE A 1 140 ? 10.684 -9.635 -9.912 1.00 91.81 140 ILE A N 1
ATOM 1138 C CA . ILE A 1 140 ? 10.944 -8.439 -10.729 1.00 91.81 140 ILE A CA 1
ATOM 1139 C C . ILE A 1 140 ? 12.389 -7.937 -10.635 1.00 91.81 140 ILE A C 1
ATOM 1141 O O . ILE A 1 140 ? 12.827 -7.215 -11.529 1.00 91.81 140 ILE A O 1
ATOM 1145 N N . ARG A 1 141 ? 13.146 -8.309 -9.589 1.00 90.12 141 ARG A N 1
ATOM 1146 C CA . ARG A 1 141 ? 14.537 -7.851 -9.381 1.00 90.12 141 ARG A CA 1
ATOM 1147 C C . ARG A 1 141 ? 15.468 -8.270 -10.519 1.00 90.12 141 ARG A C 1
ATOM 1149 O O . ARG A 1 141 ? 16.397 -7.540 -10.844 1.00 90.12 141 ARG A O 1
ATOM 1156 N N . SER A 1 142 ? 15.219 -9.433 -11.117 1.00 86.69 142 SER A N 1
ATOM 1157 C CA . SER A 1 142 ? 16.042 -9.982 -12.201 1.00 86.69 142 SER A CA 1
ATOM 1158 C C . SER A 1 142 ? 15.702 -9.421 -13.588 1.00 86.69 142 SER A C 1
ATOM 1160 O O . SER A 1 142 ? 16.432 -9.676 -14.544 1.00 86.69 142 SER A O 1
ATOM 1162 N N . ILE A 1 143 ? 14.613 -8.652 -13.721 1.00 91.12 143 ILE A N 1
ATOM 1163 C CA . ILE A 1 143 ? 14.100 -8.201 -15.015 1.00 91.12 143 ILE A CA 1
ATOM 1164 C C . ILE A 1 143 ? 14.291 -6.683 -15.135 1.00 91.12 143 ILE A C 1
ATOM 1166 O O . ILE A 1 143 ? 13.638 -5.921 -14.410 1.00 91.12 143 ILE A O 1
ATOM 1170 N N . PRO A 1 144 ? 15.130 -6.206 -16.075 1.00 90.69 144 PRO A N 1
ATOM 1171 C CA . PRO A 1 144 ? 15.386 -4.782 -16.250 1.00 90.69 144 PRO A CA 1
ATOM 1172 C C . PRO A 1 144 ? 14.093 -3.973 -16.371 1.00 90.69 144 PRO A C 1
ATOM 1174 O O . PRO A 1 144 ? 13.176 -4.353 -17.098 1.00 90.69 144 PRO A O 1
ATOM 1177 N N . ARG A 1 145 ? 14.027 -2.842 -15.658 1.00 88.94 145 ARG A N 1
ATOM 1178 C 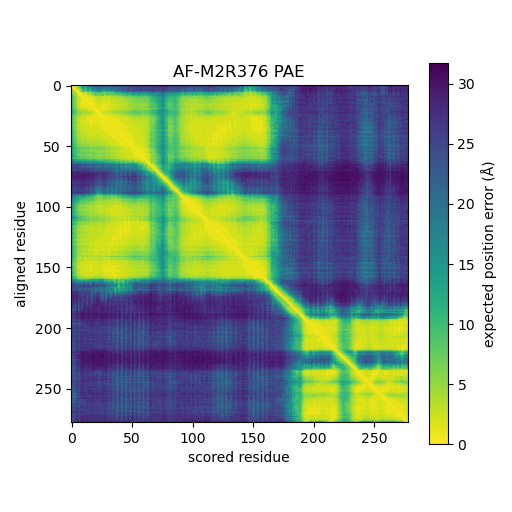CA . ARG A 1 145 ? 12.903 -1.882 -15.671 1.00 88.94 145 ARG A CA 1
ATOM 1179 C C . ARG A 1 145 ? 11.551 -2.413 -15.167 1.00 88.94 145 ARG A C 1
ATOM 1181 O O . ARG A 1 145 ? 10.612 -1.623 -15.077 1.00 88.94 145 ARG A O 1
ATOM 1188 N N . SER A 1 146 ? 11.438 -3.682 -14.767 1.00 90.38 146 SER A N 1
ATOM 1189 C CA . SER A 1 146 ? 10.164 -4.248 -14.289 1.00 90.38 146 SER A CA 1
ATOM 1190 C C . SER A 1 146 ? 9.686 -3.610 -12.993 1.00 90.38 146 SER A C 1
ATOM 1192 O O . SER A 1 146 ? 8.495 -3.367 -12.849 1.00 90.38 146 SER A O 1
ATOM 1194 N N . HIS A 1 147 ? 10.602 -3.244 -12.091 1.00 92.00 147 HIS A N 1
ATOM 1195 C CA . HIS A 1 147 ? 10.252 -2.502 -10.877 1.00 92.00 147 HIS A CA 1
ATOM 1196 C C . HIS A 1 147 ? 9.622 -1.138 -11.180 1.00 92.00 147 HIS A C 1
ATOM 1198 O O . HIS A 1 147 ? 8.584 -0.797 -10.625 1.00 92.00 147 HIS A O 1
ATOM 1204 N N . MET A 1 148 ? 10.198 -0.376 -12.113 1.00 90.75 148 MET A N 1
ATOM 1205 C CA . MET A 1 148 ? 9.639 0.918 -12.515 1.00 90.75 148 MET A CA 1
ATOM 1206 C C . MET A 1 148 ? 8.239 0.763 -13.126 1.00 90.75 148 MET A C 1
ATOM 1208 O O . MET A 1 148 ? 7.338 1.531 -12.797 1.00 90.75 148 MET A O 1
ATOM 1212 N N . ILE A 1 149 ? 8.044 -0.239 -13.990 1.00 92.88 149 ILE A N 1
ATOM 1213 C CA . ILE A 1 149 ? 6.745 -0.516 -14.620 1.00 92.88 149 ILE A CA 1
ATOM 1214 C C . ILE A 1 149 ? 5.715 -0.958 -13.582 1.00 92.88 149 ILE A C 1
ATOM 1216 O O . ILE A 1 149 ? 4.612 -0.417 -13.568 1.00 92.88 149 ILE A O 1
ATOM 1220 N N . TYR A 1 150 ? 6.095 -1.870 -12.684 1.00 94.06 150 TYR A N 1
ATOM 1221 C CA . TYR A 1 150 ? 5.277 -2.309 -11.556 1.00 94.06 150 TYR A CA 1
ATOM 1222 C C . TYR A 1 150 ? 4.799 -1.114 -10.724 1.00 94.06 150 TYR A C 1
ATOM 1224 O O . TYR A 1 150 ? 3.597 -0.909 -10.567 1.00 94.06 150 TYR A O 1
ATOM 1232 N N . THR A 1 151 ? 5.727 -0.277 -10.252 1.00 92.56 151 THR A N 1
ATOM 1233 C CA . THR A 1 151 ? 5.413 0.864 -9.384 1.00 92.56 151 THR A CA 1
ATOM 1234 C C . THR A 1 151 ? 4.554 1.900 -10.102 1.00 92.56 151 THR A C 1
ATOM 1236 O O . THR A 1 151 ? 3.571 2.382 -9.537 1.00 92.56 151 THR A O 1
ATOM 1239 N N . LYS A 1 152 ? 4.868 2.214 -11.367 1.00 92.00 152 LYS A N 1
ATOM 1240 C CA . LYS A 1 152 ? 4.065 3.138 -12.180 1.00 92.00 152 LYS A CA 1
ATOM 1241 C C . LYS A 1 152 ? 2.637 2.624 -12.354 1.00 92.00 152 LYS A C 1
ATOM 1243 O O . LYS A 1 152 ? 1.690 3.379 -12.143 1.00 92.00 152 LYS A O 1
ATOM 1248 N N . ARG A 1 153 ? 2.476 1.352 -12.726 1.00 94.19 153 ARG A N 1
ATOM 1249 C CA . ARG A 1 153 ? 1.162 0.743 -12.951 1.00 94.19 153 ARG A CA 1
ATOM 1250 C C . ARG A 1 153 ? 0.357 0.647 -11.655 1.00 94.19 153 ARG A C 1
ATOM 1252 O O . ARG A 1 153 ? -0.823 0.983 -11.652 1.00 94.19 153 ARG A O 1
ATOM 1259 N N . LEU A 1 154 ? 1.000 0.284 -10.545 1.00 94.25 154 LEU A N 1
ATOM 1260 C CA . LEU A 1 154 ? 0.370 0.254 -9.226 1.00 94.25 154 LEU A CA 1
ATOM 1261 C C . LEU A 1 154 ? -0.149 1.638 -8.829 1.00 94.25 154 LEU A C 1
ATOM 1263 O O . LEU A 1 154 ? -1.307 1.768 -8.437 1.00 94.25 154 LEU A O 1
ATOM 1267 N N . ALA A 1 155 ? 0.668 2.681 -9.001 1.00 89.75 155 ALA A N 1
ATOM 1268 C CA . ALA A 1 155 ? 0.255 4.055 -8.737 1.00 89.75 155 ALA A CA 1
ATOM 1269 C C . ALA A 1 155 ? -0.953 4.464 -9.596 1.00 89.75 155 ALA A C 1
ATOM 1271 O O . ALA A 1 155 ? -1.905 5.037 -9.071 1.00 89.75 155 ALA A O 1
ATOM 1272 N N . GLN A 1 156 ? -0.962 4.118 -10.888 1.00 90.12 156 GLN A N 1
ATOM 1273 C CA . GLN A 1 156 ? -2.109 4.368 -11.769 1.00 90.12 156 GLN A CA 1
ATOM 1274 C C . GLN A 1 156 ? -3.389 3.682 -11.265 1.00 90.12 156 GLN A C 1
ATOM 1276 O O . GLN A 1 156 ? -4.436 4.328 -11.194 1.00 90.12 156 GLN A O 1
ATOM 1281 N N . LEU A 1 157 ? -3.324 2.401 -10.880 1.00 91.00 157 LEU A N 1
ATOM 1282 C CA . LEU A 1 157 ? -4.491 1.667 -10.371 1.00 91.00 157 LEU A CA 1
ATOM 1283 C C . LEU A 1 157 ? -4.992 2.209 -9.026 1.00 91.00 157 LEU A C 1
ATOM 1285 O O . LEU A 1 157 ? -6.200 2.306 -8.808 1.00 91.00 157 LEU A O 1
ATOM 1289 N N . VAL A 1 158 ? -4.086 2.586 -8.122 1.00 88.31 158 VAL A N 1
ATOM 1290 C CA . VAL A 1 158 ? -4.462 3.176 -6.830 1.00 88.31 158 VAL A CA 1
ATOM 1291 C C . VAL A 1 158 ? -5.110 4.547 -7.043 1.00 88.31 158 VAL A C 1
ATOM 1293 O O . VAL A 1 158 ? -6.192 4.787 -6.507 1.00 88.31 158 VAL A O 1
ATOM 1296 N N . MET A 1 159 ? -4.535 5.407 -7.892 1.00 83.94 159 MET A N 1
ATOM 1297 C CA . MET A 1 159 ? -5.093 6.732 -8.194 1.00 83.94 159 MET A CA 1
ATOM 1298 C C . MET A 1 159 ? -6.468 6.656 -8.871 1.00 83.94 159 MET A C 1
ATOM 1300 O O . MET A 1 159 ? -7.386 7.359 -8.456 1.00 83.94 159 MET A O 1
ATOM 1304 N N . THR A 1 160 ? -6.635 5.793 -9.878 1.00 83.00 160 THR A N 1
ATOM 1305 C CA . THR A 1 160 ? -7.922 5.624 -10.587 1.00 83.00 160 THR A CA 1
ATOM 1306 C C . THR A 1 160 ? -9.008 5.049 -9.685 1.00 83.00 160 THR A C 1
ATOM 1308 O O . THR A 1 160 ? -10.170 5.429 -9.789 1.00 83.00 160 THR A O 1
ATOM 1311 N N . SER A 1 161 ? -8.644 4.191 -8.732 1.00 71.56 161 SER A N 1
ATOM 1312 C CA . SER A 1 161 ? -9.612 3.612 -7.804 1.00 71.56 161 SER A CA 1
ATOM 1313 C C . SER A 1 161 ? -10.246 4.590 -6.822 1.00 71.56 161 SER A C 1
ATOM 1315 O O . SER A 1 161 ? -11.288 4.292 -6.252 1.00 71.56 161 SER A O 1
ATOM 1317 N N . HIS A 1 162 ? -9.655 5.768 -6.636 1.00 61.53 162 HIS A N 1
ATOM 1318 C CA . HIS A 1 162 ? -10.276 6.830 -5.850 1.00 61.53 162 HIS A CA 1
ATOM 1319 C C . HIS A 1 162 ? -11.451 7.502 -6.577 1.00 61.53 162 HIS A C 1
ATOM 1321 O O . HIS A 1 162 ? -12.150 8.299 -5.959 1.00 61.53 162 HIS A O 1
ATOM 1327 N N . ALA A 1 163 ? -11.694 7.167 -7.850 1.00 53.66 163 ALA A N 1
ATOM 1328 C CA . ALA A 1 163 ? -12.788 7.718 -8.643 1.00 53.66 163 ALA A CA 1
ATOM 1329 C C . ALA A 1 163 ? -14.063 6.843 -8.683 1.00 53.66 163 ALA A C 1
ATOM 1331 O O . ALA A 1 163 ? -15.117 7.369 -9.032 1.00 53.66 163 ALA A O 1
ATOM 1332 N N . HIS A 1 164 ? -14.020 5.549 -8.314 1.00 44.00 164 HIS A N 1
ATOM 1333 C CA . HIS A 1 164 ? -15.165 4.628 -8.471 1.00 44.00 164 HIS A CA 1
ATOM 1334 C C . HIS A 1 164 ? -15.340 3.615 -7.318 1.00 44.00 164 HIS A C 1
ATOM 1336 O O . HIS A 1 164 ? -14.369 3.079 -6.786 1.00 44.00 164 HIS A O 1
ATOM 1342 N N . THR A 1 165 ? -16.600 3.325 -6.965 1.00 46.94 165 THR A N 1
ATOM 1343 C CA . THR A 1 165 ? -17.039 2.292 -6.005 1.00 46.94 165 THR A CA 1
ATOM 1344 C C . THR A 1 165 ? -16.794 0.870 -6.536 1.00 46.94 165 THR A C 1
ATOM 1346 O O . THR A 1 165 ? -16.888 0.615 -7.734 1.00 46.94 165 THR A O 1
ATOM 1349 N N . LEU A 1 166 ? -16.443 -0.052 -5.632 1.00 48.59 166 LEU A N 1
ATOM 1350 C CA . LEU A 1 166 ? -15.909 -1.398 -5.902 1.00 48.59 166 LEU A CA 1
ATOM 1351 C C . LEU A 1 166 ? -16.786 -2.287 -6.814 1.00 48.59 166 LEU A C 1
ATOM 1353 O O . LEU A 1 166 ? -17.921 -2.583 -6.442 1.00 48.59 166 LEU A O 1
ATOM 1357 N N . PRO A 1 167 ? -16.231 -2.867 -7.895 1.00 45.34 167 PRO A N 1
ATOM 1358 C CA . PRO A 1 167 ? -16.649 -4.178 -8.373 1.00 45.34 167 PRO A CA 1
ATOM 1359 C C . PRO A 1 167 ? -15.931 -5.297 -7.580 1.00 45.34 167 PRO A C 1
ATOM 1361 O O . PRO A 1 167 ? -14.793 -5.102 -7.134 1.00 45.34 167 PRO A O 1
ATOM 1364 N N . PRO A 1 168 ? -16.568 -6.467 -7.383 1.00 45.84 168 PRO A N 1
ATOM 1365 C CA . PRO A 1 168 ? -15.931 -7.640 -6.787 1.00 45.84 168 PRO A CA 1
ATOM 1366 C C . PRO A 1 168 ? -14.761 -8.144 -7.646 1.00 45.84 168 PRO A C 1
ATOM 1368 O O . PRO A 1 168 ? -14.687 -7.863 -8.842 1.00 45.84 168 PRO A O 1
ATOM 1371 N N . LEU A 1 169 ? -13.846 -8.895 -7.024 1.00 43.53 169 LEU A N 1
ATOM 1372 C CA . LEU A 1 169 ? -12.663 -9.472 -7.666 1.00 43.53 169 LEU A CA 1
ATOM 1373 C C . LEU A 1 169 ? -13.102 -10.484 -8.741 1.00 43.53 169 LEU A C 1
ATOM 1375 O O . LEU A 1 169 ? -13.342 -11.651 -8.446 1.00 43.53 169 LEU A O 1
ATOM 1379 N N . GLN A 1 170 ? -13.263 -10.031 -9.984 1.00 41.28 170 GLN A N 1
ATOM 1380 C CA . GLN A 1 170 ? -13.491 -10.907 -11.129 1.00 41.28 170 GLN A CA 1
ATOM 1381 C C . GLN A 1 170 ? -12.143 -11.258 -11.748 1.00 41.28 170 GLN A C 1
ATOM 1383 O O . GLN A 1 170 ? -11.463 -10.414 -12.327 1.00 41.28 170 GLN A O 1
ATOM 1388 N N . VAL A 1 171 ? -11.748 -12.520 -11.618 1.00 41.59 171 VAL A N 1
ATOM 1389 C CA . VAL A 1 171 ? -10.669 -13.088 -12.423 1.00 41.59 171 VAL A CA 1
ATOM 1390 C C . VAL A 1 171 ? -11.262 -13.426 -13.790 1.00 41.59 171 VAL A C 1
ATOM 1392 O O . VAL A 1 171 ? -11.773 -14.527 -13.933 1.00 41.59 171 VAL A O 1
ATOM 1395 N N . THR A 1 172 ? -11.232 -12.492 -14.755 1.00 30.73 172 THR A N 1
ATOM 1396 C CA . THR A 1 172 ? -11.210 -12.781 -16.212 1.00 30.73 172 THR A CA 1
ATOM 1397 C C . THR A 1 172 ? -11.024 -11.532 -17.101 1.00 30.73 172 THR A C 1
ATOM 1399 O O . THR A 1 172 ? -11.435 -10.435 -16.746 1.00 30.73 172 THR A O 1
ATOM 1402 N N . THR A 1 173 ? -10.378 -11.801 -18.243 1.00 35.88 173 THR A N 1
ATOM 1403 C CA . THR A 1 173 ? -10.010 -11.091 -19.497 1.00 35.88 173 THR A CA 1
ATOM 1404 C C . THR A 1 173 ? -10.820 -9.890 -20.038 1.00 35.88 173 THR A C 1
ATOM 1406 O O . THR A 1 173 ? -12.040 -9.975 -20.098 1.00 35.88 173 THR A O 1
ATOM 1409 N N . GLU A 1 174 ? -10.063 -8.915 -20.598 1.00 29.89 174 GLU A N 1
ATOM 1410 C CA . G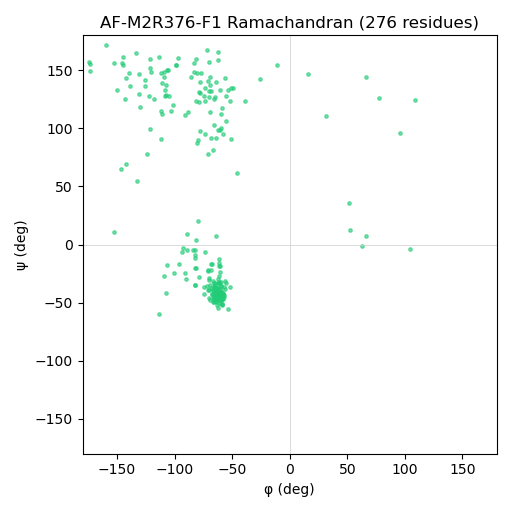LU A 1 174 ? -10.397 -7.894 -21.646 1.00 29.89 174 GLU A CA 1
ATOM 1411 C C . GLU A 1 174 ? -11.448 -6.810 -21.267 1.00 29.89 174 GLU A C 1
ATOM 1413 O O . GLU A 1 174 ? -12.377 -7.093 -20.529 1.00 29.89 174 GLU A O 1
ATOM 1418 N N . ASP A 1 175 ? -11.428 -5.525 -21.663 1.00 30.81 175 ASP A N 1
ATOM 1419 C CA . ASP A 1 175 ? -10.654 -4.678 -22.592 1.00 30.81 175 ASP A CA 1
ATOM 1420 C C . ASP A 1 175 ? -10.816 -3.170 -22.181 1.00 30.81 175 ASP A C 1
ATOM 1422 O O . ASP A 1 175 ? -11.619 -2.866 -21.301 1.00 30.81 175 ASP A O 1
ATOM 1426 N N . ALA A 1 176 ? -10.037 -2.269 -22.811 1.00 32.16 176 ALA A N 1
ATOM 1427 C CA . ALA A 1 176 ? -9.935 -0.772 -22.815 1.00 32.16 176 ALA A CA 1
ATOM 1428 C C . ALA A 1 176 ? -11.021 0.148 -22.144 1.00 32.16 176 ALA A C 1
ATOM 1430 O O . ALA A 1 176 ? -12.191 -0.193 -22.077 1.00 32.16 176 ALA A O 1
ATOM 1431 N N . ASP A 1 177 ? -10.765 1.397 -21.684 1.00 29.30 177 ASP A N 1
ATOM 1432 C CA . ASP A 1 177 ? -10.136 2.529 -22.406 1.00 29.30 177 ASP A CA 1
ATOM 1433 C C . ASP A 1 177 ? -9.849 3.799 -21.519 1.00 29.30 177 ASP A C 1
ATOM 1435 O O . ASP A 1 177 ? -10.497 4.011 -20.498 1.00 29.30 177 ASP A O 1
ATOM 1439 N N . GLN A 1 178 ? -8.854 4.603 -21.957 1.00 31.86 178 GLN A N 1
ATOM 1440 C CA . GLN A 1 178 ? -8.452 6.046 -21.791 1.00 31.86 178 GLN A CA 1
ATOM 1441 C C . GLN A 1 178 ? -9.021 6.978 -20.664 1.00 31.86 178 GLN A C 1
ATOM 1443 O O . GLN A 1 178 ? -10.200 6.927 -20.359 1.00 31.86 178 GLN A O 1
ATOM 1448 N N . ARG A 1 179 ? -8.326 7.975 -20.046 1.00 30.75 179 ARG A N 1
ATOM 1449 C CA . ARG A 1 179 ? -7.343 9.011 -20.501 1.00 30.75 179 ARG A CA 1
ATOM 1450 C C . ARG A 1 179 ? -6.739 9.824 -19.308 1.00 30.75 179 ARG A C 1
ATOM 1452 O O . ARG A 1 179 ? -7.373 9.947 -18.265 1.00 30.75 179 ARG A O 1
ATOM 1459 N N . GLU A 1 180 ? -5.550 10.422 -19.500 1.00 29.00 180 GLU A N 1
ATOM 1460 C CA . GLU A 1 180 ? -4.723 11.221 -18.552 1.00 29.00 180 GLU A CA 1
ATOM 1461 C C . GLU A 1 180 ? -4.880 12.760 -18.669 1.00 29.00 180 GLU A C 1
ATOM 1463 O O . GLU A 1 180 ? -5.218 13.272 -19.733 1.00 29.00 180 GLU A O 1
ATOM 1468 N N . ASN A 1 181 ? -4.497 13.496 -17.606 1.00 29.41 181 ASN A N 1
ATOM 1469 C CA . ASN A 1 181 ? -4.005 14.887 -17.658 1.00 29.41 181 ASN A CA 1
ATOM 1470 C C . ASN A 1 181 ? -2.998 15.150 -16.503 1.00 29.41 181 ASN A C 1
ATOM 1472 O O . ASN A 1 181 ? -3.282 14.804 -15.356 1.00 29.41 181 ASN A O 1
ATOM 1476 N N . ARG A 1 182 ? -1.835 15.775 -16.767 1.00 30.81 182 ARG A N 1
ATOM 1477 C CA . ARG A 1 182 ? -0.874 16.279 -15.749 1.00 30.81 182 ARG A CA 1
ATOM 1478 C C . AR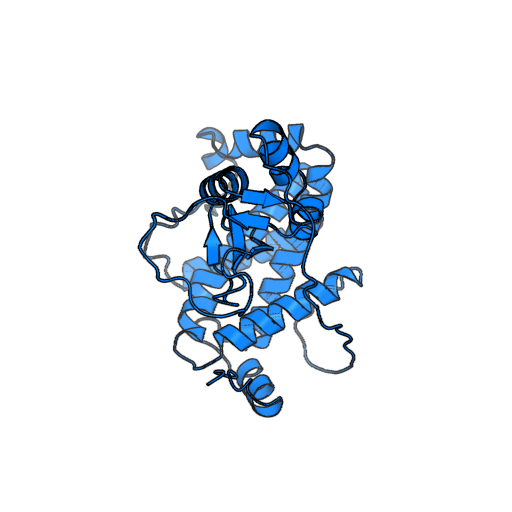G A 1 182 ? -0.288 17.642 -16.149 1.00 30.81 182 ARG A C 1
ATOM 1480 O O . ARG A 1 182 ? -0.082 17.903 -17.329 1.00 30.81 182 ARG A O 1
ATOM 1487 N N . ILE A 1 183 ? -0.001 18.471 -15.139 1.00 29.27 183 ILE A N 1
ATOM 1488 C CA . ILE A 1 183 ? 0.456 19.876 -15.213 1.00 29.27 183 ILE A CA 1
ATOM 1489 C C . ILE A 1 183 ? 1.926 19.988 -14.722 1.00 29.27 183 ILE A C 1
ATOM 1491 O O . ILE A 1 183 ? 2.298 19.228 -13.825 1.00 29.27 183 ILE A O 1
ATOM 1495 N N . PRO A 1 184 ? 2.769 20.904 -15.253 1.00 36.34 184 PRO A N 1
ATOM 1496 C CA . PRO A 1 184 ? 4.155 21.128 -14.809 1.00 36.34 184 PRO A CA 1
ATOM 1497 C C . PRO A 1 184 ? 4.266 22.046 -13.573 1.00 36.34 184 PRO A C 1
ATOM 1499 O O . PRO A 1 184 ? 3.410 22.897 -13.352 1.00 36.34 184 PRO A O 1
ATOM 1502 N N . VAL A 1 185 ? 5.360 21.928 -12.806 1.00 36.50 185 VAL A N 1
ATOM 1503 C CA . VAL A 1 185 ? 5.662 22.771 -11.627 1.00 36.50 185 VAL A CA 1
ATOM 1504 C C . VAL A 1 185 ? 6.823 23.728 -11.934 1.00 36.50 185 VAL A C 1
ATOM 1506 O O . VAL A 1 185 ? 7.850 23.308 -12.467 1.00 36.50 185 VAL A O 1
ATOM 1509 N N . HIS A 1 186 ? 6.667 25.007 -11.590 1.00 34.53 186 HIS A N 1
ATOM 1510 C CA . HIS A 1 186 ? 7.685 26.062 -11.684 1.00 34.53 186 HIS A CA 1
ATOM 1511 C C . HIS A 1 186 ? 8.173 26.475 -10.290 1.00 34.53 186 HIS A C 1
ATOM 1513 O O . HIS A 1 186 ? 7.402 26.443 -9.335 1.00 34.53 186 HIS A O 1
ATOM 1519 N N . PHE A 1 187 ? 9.442 26.875 -10.192 1.00 41.50 187 PHE A N 1
ATOM 1520 C CA . PHE A 1 187 ? 10.037 27.463 -8.990 1.00 41.50 187 PHE A CA 1
ATOM 1521 C C . PHE A 1 187 ? 10.198 28.973 -9.209 1.00 41.50 187 PHE A C 1
ATOM 1523 O O . PHE A 1 187 ? 10.759 29.383 -10.225 1.00 41.50 187 PHE A O 1
ATOM 1530 N N . GLN A 1 188 ? 9.694 29.788 -8.282 1.00 41.09 188 GLN A N 1
ATOM 1531 C CA . GLN A 1 188 ? 9.913 31.237 -8.243 1.00 41.09 188 GLN A CA 1
ATOM 1532 C C . GLN A 1 188 ? 10.883 31.572 -7.108 1.00 41.09 188 GLN A C 1
ATOM 1534 O O . GLN A 1 188 ? 10.956 30.845 -6.122 1.00 41.09 188 GLN A O 1
ATOM 1539 N N . ALA A 1 189 ? 11.652 32.647 -7.268 1.00 39.84 189 ALA A N 1
ATOM 1540 C CA . ALA A 1 189 ? 12.653 33.074 -6.299 1.00 39.84 189 ALA A CA 1
ATOM 1541 C C . ALA A 1 189 ? 12.372 34.489 -5.769 1.00 39.84 189 ALA A C 1
ATOM 1543 O O . ALA A 1 189 ? 11.948 35.356 -6.532 1.00 39.84 189 ALA A O 1
ATOM 1544 N N . ALA A 1 190 ? 12.770 34.675 -4.502 1.00 41.66 190 ALA A N 1
ATOM 1545 C CA . ALA A 1 190 ? 13.064 35.910 -3.761 1.00 41.66 190 ALA A CA 1
ATOM 1546 C C . ALA A 1 190 ? 11.950 36.523 -2.879 1.00 41.66 190 ALA A C 1
ATOM 1548 O O . ALA A 1 190 ? 11.193 37.392 -3.303 1.00 41.66 190 ALA A O 1
ATOM 1549 N N . GLY A 1 191 ? 12.008 36.174 -1.587 1.00 50.56 191 GLY A N 1
ATOM 1550 C CA . GLY A 1 191 ? 11.417 36.890 -0.451 1.00 50.56 191 GLY A CA 1
ATOM 1551 C C . GLY A 1 191 ? 12.325 36.762 0.786 1.00 50.56 191 GLY A C 1
ATOM 1552 O O . GLY A 1 191 ? 13.119 35.824 0.867 1.00 50.56 191 GLY A O 1
ATOM 1553 N N . SER A 1 192 ? 12.270 37.707 1.735 1.00 58.22 192 SER A N 1
ATOM 1554 C CA . SER A 1 192 ? 13.063 37.633 2.976 1.00 58.22 192 SER A CA 1
ATOM 1555 C C . SER A 1 192 ? 12.612 36.446 3.830 1.00 58.22 192 SER A C 1
ATOM 1557 O O . SER A 1 192 ? 11.427 36.352 4.155 1.00 58.22 192 SER A O 1
ATOM 1559 N N . GLY A 1 193 ? 13.541 35.567 4.205 1.00 72.19 193 GLY A N 1
ATOM 1560 C CA . GLY A 1 193 ? 13.226 34.344 4.934 1.00 72.19 193 GLY A CA 1
ATOM 1561 C C . GLY A 1 193 ? 12.788 34.580 6.382 1.00 72.19 193 GLY A C 1
ATOM 1562 O O . GLY A 1 193 ? 13.332 35.429 7.088 1.00 72.19 193 GLY A O 1
ATOM 1563 N N . VAL A 1 194 ? 11.800 33.810 6.846 1.00 85.62 194 VAL A N 1
ATOM 1564 C CA . VAL A 1 194 ? 11.420 33.752 8.269 1.00 85.62 194 VAL A CA 1
ATOM 1565 C C . VAL A 1 194 ? 12.008 32.485 8.880 1.00 85.62 194 VAL A C 1
ATOM 1567 O O . VAL A 1 194 ? 11.676 31.377 8.453 1.00 85.62 194 VAL A O 1
ATOM 1570 N N . ARG A 1 195 ? 12.858 32.630 9.904 1.00 90.06 195 ARG A N 1
ATOM 1571 C CA . ARG A 1 195 ? 13.435 31.488 10.629 1.00 90.06 195 ARG A CA 1
ATOM 1572 C C . ARG A 1 195 ? 12.339 30.647 11.279 1.00 90.06 195 ARG A C 1
ATOM 1574 O O . ARG A 1 195 ? 11.457 31.171 11.961 1.00 90.06 195 ARG A O 1
ATOM 1581 N N . ILE A 1 196 ? 12.423 29.333 11.106 1.00 90.75 196 ILE A N 1
ATOM 1582 C CA . ILE A 1 196 ? 11.430 28.404 11.640 1.00 90.75 196 ILE A CA 1
ATOM 1583 C C . ILE A 1 196 ? 11.734 28.127 13.113 1.00 90.75 196 ILE A C 1
ATOM 1585 O O . ILE A 1 196 ? 12.824 27.693 13.481 1.00 90.75 196 ILE A O 1
ATOM 1589 N N . THR A 1 197 ? 10.759 28.387 13.982 1.00 92.81 197 THR A N 1
ATOM 1590 C CA . THR A 1 197 ? 10.848 28.051 15.407 1.00 92.81 197 THR A CA 1
ATOM 1591 C C . THR A 1 197 ? 10.502 26.580 15.646 1.00 92.81 197 THR A C 1
ATOM 1593 O O . THR A 1 197 ? 9.796 25.954 14.857 1.00 92.81 197 THR A O 1
ATOM 1596 N N . ALA A 1 198 ? 10.929 26.021 16.782 1.00 91.81 198 ALA A N 1
ATOM 1597 C CA . ALA A 1 198 ? 10.634 24.627 17.123 1.00 91.81 198 ALA A CA 1
ATOM 1598 C C . ALA A 1 198 ? 9.135 24.324 17.278 1.00 91.81 198 ALA A C 1
ATOM 1600 O O . ALA A 1 198 ? 8.701 23.222 16.946 1.00 91.81 198 ALA A O 1
ATOM 1601 N N . SER A 1 199 ? 8.335 25.282 17.760 1.00 92.56 199 SER A N 1
ATOM 1602 C CA . SER A 1 199 ? 6.874 25.137 17.790 1.00 92.56 199 SER A CA 1
ATOM 1603 C C . SER A 1 199 ? 6.306 25.084 16.374 1.00 92.56 199 SER A C 1
ATOM 1605 O O . SER A 1 199 ? 5.593 24.145 16.039 1.00 92.56 199 SER A O 1
ATOM 1607 N N . ARG A 1 200 ? 6.719 26.015 15.506 1.00 93.00 200 ARG A N 1
ATOM 1608 C CA . ARG A 1 200 ? 6.247 26.072 14.122 1.00 93.00 200 ARG A CA 1
ATOM 1609 C C . ARG A 1 200 ? 6.644 24.837 13.314 1.00 93.00 200 ARG A C 1
ATOM 1611 O O . ARG A 1 200 ? 5.830 24.350 12.540 1.00 93.00 200 ARG A O 1
ATOM 1618 N N . ALA A 1 201 ? 7.856 24.313 13.500 1.00 94.19 201 ALA A N 1
ATOM 1619 C CA . ALA A 1 201 ? 8.298 23.084 12.841 1.00 94.19 201 ALA A CA 1
ATOM 1620 C C . ALA A 1 201 ? 7.414 21.885 13.226 1.00 94.19 201 ALA A C 1
ATOM 1622 O O . ALA A 1 201 ? 7.024 21.103 12.363 1.00 94.19 201 ALA A O 1
ATOM 1623 N N . LYS A 1 202 ? 7.038 21.771 14.508 1.00 92.69 202 LYS A N 1
ATOM 1624 C CA . LYS A 1 202 ? 6.106 20.733 14.971 1.00 92.69 202 LYS A CA 1
ATOM 1625 C C . LYS A 1 202 ? 4.719 20.907 14.362 1.00 92.69 202 LYS A C 1
ATOM 1627 O O . LYS A 1 202 ? 4.165 19.922 13.889 1.00 92.69 202 LYS A O 1
ATOM 1632 N N . ASP A 1 203 ? 4.197 22.132 14.319 1.00 92.50 203 ASP A N 1
ATOM 1633 C CA . ASP A 1 203 ? 2.893 22.412 13.705 1.00 92.50 203 ASP A CA 1
ATOM 1634 C C . ASP A 1 203 ? 2.884 22.034 12.216 1.00 92.50 203 ASP A C 1
ATOM 1636 O O . ASP A 1 203 ? 1.952 21.391 11.741 1.00 92.50 203 ASP A O 1
ATOM 1640 N N . LEU A 1 204 ? 3.955 22.367 11.487 1.00 93.50 204 LEU A N 1
ATOM 1641 C CA . LEU A 1 204 ? 4.112 22.008 10.076 1.00 93.50 204 LEU A CA 1
ATOM 1642 C C . LEU A 1 204 ? 4.214 20.490 9.863 1.00 93.50 204 LEU A C 1
ATOM 1644 O O . LEU A 1 204 ? 3.652 19.973 8.905 1.00 93.50 204 LEU A O 1
ATOM 1648 N N . LEU A 1 205 ? 4.877 19.756 10.760 1.00 92.69 205 LEU A N 1
ATOM 1649 C CA . LEU A 1 205 ? 4.935 18.289 10.696 1.00 92.69 205 LEU A CA 1
ATOM 1650 C C . LEU A 1 205 ? 3.585 17.613 10.973 1.00 92.69 205 LEU A C 1
ATOM 1652 O O . LEU A 1 205 ? 3.398 16.462 10.583 1.00 92.69 205 LEU A O 1
ATOM 1656 N N . MET A 1 206 ? 2.664 18.295 11.657 1.00 91.38 206 MET A N 1
ATOM 1657 C CA . MET A 1 206 ? 1.298 17.808 11.870 1.00 91.38 206 MET A CA 1
ATOM 1658 C C . MET A 1 206 ? 0.382 18.101 10.672 1.00 91.38 206 MET A C 1
ATOM 1660 O O . MET A 1 206 ? -0.629 17.422 10.510 1.00 91.38 206 MET A O 1
ATOM 1664 N N . ASP A 1 207 ? 0.744 19.064 9.819 1.00 93.25 207 ASP A N 1
ATOM 1665 C CA . ASP A 1 207 ? 0.022 19.416 8.594 1.00 93.25 207 ASP A CA 1
ATOM 1666 C C . ASP A 1 207 ? 0.937 19.336 7.364 1.00 93.25 207 ASP A C 1
ATOM 1668 O O . ASP A 1 207 ? 1.417 20.327 6.803 1.00 93.25 207 ASP A O 1
ATOM 1672 N N . ILE A 1 208 ? 1.154 18.099 6.924 1.00 89.81 208 ILE A N 1
ATOM 1673 C CA . ILE A 1 208 ? 2.058 17.762 5.822 1.00 89.81 208 ILE A CA 1
ATOM 1674 C C . ILE A 1 208 ? 1.621 18.383 4.494 1.00 89.81 208 ILE A C 1
ATOM 1676 O O . ILE A 1 208 ? 2.463 18.715 3.657 1.00 89.81 208 ILE A O 1
ATOM 1680 N N . ARG A 1 209 ? 0.314 18.588 4.298 1.00 88.88 209 ARG A N 1
ATOM 1681 C CA . ARG A 1 209 ? -0.201 19.256 3.097 1.00 88.88 209 ARG A CA 1
ATOM 1682 C C . ARG A 1 209 ? 0.282 20.696 3.056 1.00 88.88 209 ARG A C 1
ATOM 1684 O O . ARG A 1 209 ? 0.853 21.112 2.049 1.00 88.88 209 ARG A O 1
ATOM 1691 N N . THR A 1 210 ? 0.130 21.414 4.163 1.00 89.94 210 THR A N 1
ATOM 1692 C CA . THR A 1 210 ? 0.648 22.774 4.311 1.00 89.94 210 THR A CA 1
ATOM 1693 C C . THR A 1 210 ? 2.171 22.801 4.168 1.00 89.94 210 THR A C 1
ATOM 1695 O O . THR A 1 210 ? 2.696 23.614 3.410 1.00 89.94 210 THR A O 1
ATOM 1698 N N . LEU A 1 211 ? 2.888 21.860 4.788 1.00 92.38 211 LEU A N 1
ATOM 1699 C CA . LEU A 1 211 ? 4.344 21.744 4.661 1.00 92.38 211 LEU A CA 1
ATOM 1700 C C . LEU A 1 211 ? 4.813 21.561 3.203 1.00 92.38 211 LEU A C 1
ATOM 1702 O O . LEU A 1 211 ? 5.775 22.202 2.790 1.00 92.38 211 LEU A O 1
ATOM 1706 N N . SER A 1 212 ? 4.118 20.744 2.405 1.00 92.31 212 SER A N 1
ATOM 1707 C CA . SER A 1 212 ? 4.454 20.496 0.990 1.00 92.31 212 SER A CA 1
ATOM 1708 C C . SER A 1 212 ? 4.246 21.701 0.062 1.00 92.31 212 SER A C 1
ATOM 1710 O O . SER A 1 212 ? 4.785 21.730 -1.044 1.00 92.31 212 SER A O 1
ATOM 1712 N N . SER A 1 213 ? 3.479 22.702 0.509 1.00 91.44 213 SER A N 1
ATOM 1713 C CA . SER A 1 213 ? 3.244 23.939 -0.246 1.00 91.44 213 SER A CA 1
ATOM 1714 C C . SER A 1 213 ? 4.359 24.975 -0.088 1.00 91.44 213 SER A C 1
ATOM 1716 O O . SER A 1 213 ? 4.398 25.948 -0.836 1.00 91.44 213 SER A O 1
ATOM 1718 N N . PHE A 1 214 ? 5.266 24.764 0.867 1.00 92.88 214 PHE A N 1
ATOM 1719 C CA . PHE A 1 214 ? 6.324 25.705 1.199 1.00 92.88 214 PHE A CA 1
ATOM 1720 C C . PHE A 1 214 ? 7.665 25.342 0.564 1.00 92.88 214 PHE A C 1
ATOM 1722 O O . PHE A 1 214 ? 7.972 24.176 0.301 1.00 92.88 214 PHE A O 1
ATOM 1729 N N . GLN A 1 215 ? 8.484 26.374 0.369 1.00 92.25 215 GLN A N 1
ATOM 1730 C CA . GLN A 1 215 ? 9.888 26.252 0.015 1.00 92.25 215 GLN A CA 1
ATOM 1731 C C . GLN A 1 215 ? 10.744 26.716 1.192 1.00 92.25 215 GLN A C 1
ATOM 1733 O O . GLN A 1 215 ? 10.445 27.706 1.859 1.00 92.25 215 GLN A O 1
ATOM 1738 N N . PHE A 1 216 ? 11.815 25.981 1.448 1.00 93.81 216 PHE A N 1
ATOM 1739 C CA . PHE A 1 216 ? 12.708 26.200 2.576 1.00 93.81 216 PHE A CA 1
ATOM 1740 C C . PHE A 1 216 ? 14.119 26.453 2.084 1.00 93.81 216 PHE A C 1
ATOM 1742 O O . PHE A 1 216 ? 14.495 25.942 1.032 1.00 93.81 216 PHE A O 1
ATOM 1749 N N . LYS A 1 217 ? 14.905 27.203 2.852 1.00 93.19 217 LYS A N 1
ATOM 1750 C CA . LYS A 1 217 ? 16.318 27.466 2.579 1.00 93.19 217 LYS A CA 1
ATOM 1751 C C . LYS A 1 217 ? 17.158 27.206 3.823 1.00 93.19 217 LYS A C 1
ATOM 1753 O O . LYS A 1 217 ? 16.830 27.712 4.888 1.00 93.19 217 LYS A O 1
ATOM 1758 N N . LEU A 1 218 ? 18.232 26.428 3.699 1.00 91.38 218 LEU A N 1
ATOM 1759 C CA . LEU A 1 218 ? 19.134 26.127 4.820 1.00 91.38 218 LEU A CA 1
ATOM 1760 C C . LEU A 1 218 ? 19.955 27.357 5.259 1.00 91.38 218 LEU A C 1
ATOM 1762 O O . LEU A 1 218 ? 20.486 28.084 4.414 1.00 91.38 218 LEU A O 1
ATOM 1766 N N . LEU A 1 219 ? 20.081 27.551 6.578 1.00 85.00 219 LEU A N 1
ATOM 1767 C CA . LEU A 1 219 ? 20.706 28.719 7.218 1.00 85.00 219 LEU A CA 1
ATOM 1768 C C . LEU A 1 219 ? 22.240 28.646 7.305 1.00 85.00 219 LEU A C 1
ATOM 1770 O O . LEU A 1 219 ? 22.893 29.676 7.163 1.00 85.00 219 LEU A O 1
ATOM 1774 N N . GLU A 1 220 ? 22.832 27.464 7.501 1.00 70.25 220 GLU A N 1
ATOM 1775 C CA . GLU A 1 220 ? 24.287 27.305 7.655 1.00 70.25 220 GLU A CA 1
ATOM 1776 C C . GLU A 1 220 ? 24.821 26.082 6.895 1.00 70.25 220 GLU A C 1
ATOM 1778 O O . GLU A 1 220 ? 24.259 24.990 6.953 1.00 70.25 220 GLU A O 1
ATOM 1783 N N . VAL A 1 221 ? 25.954 26.272 6.216 1.00 56.41 221 VAL A N 1
ATOM 1784 C CA . VAL A 1 221 ? 26.899 25.213 5.835 1.00 56.41 221 VAL A CA 1
ATOM 1785 C C . VAL A 1 221 ? 28.257 25.670 6.374 1.00 56.41 221 VAL A C 1
ATOM 1787 O O . VAL A 1 221 ? 28.562 26.858 6.227 1.00 56.41 221 VAL A O 1
ATOM 1790 N N . PRO A 1 222 ? 29.075 24.802 6.996 1.00 54.81 222 PRO A N 1
ATOM 1791 C CA . PRO A 1 222 ? 30.438 25.165 7.367 1.00 54.81 222 PRO A CA 1
ATOM 1792 C C . PRO A 1 222 ? 31.185 25.730 6.148 1.00 54.81 222 PRO A C 1
ATOM 1794 O O . PRO A 1 222 ? 31.228 25.119 5.079 1.00 54.81 222 PRO A O 1
ATOM 1797 N N . HIS A 1 223 ? 31.693 26.951 6.315 1.00 47.09 223 HIS A N 1
ATOM 1798 C CA . HIS A 1 223 ? 32.380 27.748 5.306 1.00 47.09 223 HIS A CA 1
ATOM 1799 C C . HIS A 1 223 ? 33.623 27.030 4.774 1.00 47.09 223 HIS A C 1
ATOM 1801 O O . HIS A 1 223 ? 34.662 27.088 5.414 1.00 47.09 223 HIS A O 1
ATOM 1807 N N . ASP A 1 224 ? 33.529 26.400 3.604 1.00 51.38 224 ASP A N 1
ATOM 1808 C CA . ASP A 1 224 ? 34.719 26.046 2.809 1.00 51.38 224 ASP A CA 1
ATOM 1809 C C . ASP A 1 224 ? 34.456 25.953 1.293 1.00 51.38 224 ASP A C 1
ATOM 1811 O O . ASP A 1 224 ? 35.307 25.508 0.526 1.00 51.38 224 ASP A O 1
ATOM 1815 N N . THR A 1 225 ? 33.291 26.398 0.810 1.00 53.06 225 THR A N 1
ATOM 1816 C CA . THR A 1 225 ? 32.993 26.399 -0.631 1.00 53.06 225 THR A CA 1
ATOM 1817 C C . THR A 1 225 ? 32.924 27.817 -1.180 1.00 53.06 225 THR A C 1
ATOM 1819 O O . THR A 1 225 ? 32.055 28.611 -0.830 1.00 53.06 225 THR A O 1
ATOM 1822 N N . VAL A 1 226 ? 33.921 28.097 -2.019 1.00 53.88 226 VAL A N 1
ATOM 1823 C CA . VAL A 1 226 ? 34.158 29.293 -2.829 1.00 53.88 226 VAL A CA 1
ATOM 1824 C C . VAL A 1 226 ? 32.852 29.839 -3.415 1.00 53.88 226 VAL A C 1
ATOM 1826 O O . VAL A 1 226 ? 32.120 29.123 -4.100 1.00 53.88 226 VAL A O 1
ATOM 1829 N N . GLU A 1 227 ? 32.574 31.111 -3.126 1.00 54.34 227 GLU A N 1
ATOM 1830 C CA . GLU A 1 227 ? 31.505 31.890 -3.747 1.00 54.34 227 GLU A CA 1
ATOM 1831 C C . GLU A 1 227 ? 31.829 32.083 -5.227 1.00 54.34 227 GLU A C 1
ATOM 1833 O O . GLU A 1 227 ? 32.664 32.911 -5.576 1.00 54.34 227 GLU A O 1
ATOM 1838 N N . ASP A 1 228 ? 31.173 31.322 -6.101 1.00 52.66 228 ASP A N 1
ATOM 1839 C CA . ASP A 1 228 ? 31.173 31.637 -7.523 1.00 52.66 228 ASP A CA 1
ATOM 1840 C C . ASP A 1 228 ? 29.818 31.321 -8.181 1.00 52.66 228 ASP A C 1
ATOM 1842 O O . ASP A 1 228 ? 29.324 30.190 -8.172 1.00 52.66 228 ASP A O 1
ATOM 1846 N N . VAL A 1 229 ? 29.289 32.371 -8.818 1.00 47.81 229 VAL A N 1
ATOM 1847 C CA . VAL A 1 229 ? 28.260 32.427 -9.872 1.00 47.81 229 VAL A CA 1
ATOM 1848 C C . VAL A 1 229 ? 26.781 32.249 -9.476 1.00 47.81 229 VAL A C 1
ATOM 1850 O O . VAL A 1 229 ? 26.357 31.229 -8.932 1.00 47.81 229 VAL A O 1
ATOM 1853 N N . GLU A 1 230 ? 25.993 33.254 -9.895 1.00 53.84 230 GLU A N 1
ATOM 1854 C CA . GLU A 1 230 ? 24.526 33.444 -9.929 1.00 53.84 230 GLU A CA 1
ATOM 1855 C C . GLU A 1 230 ? 23.713 32.243 -10.466 1.00 53.84 230 GLU A C 1
ATOM 1857 O O . GLU A 1 230 ? 23.006 32.313 -11.472 1.00 53.84 230 GLU A O 1
ATOM 1862 N N . SER A 1 231 ? 23.800 31.099 -9.803 1.00 54.78 231 SER A N 1
ATOM 1863 C CA . SER A 1 231 ? 23.173 29.856 -10.231 1.00 54.78 231 SER A CA 1
ATOM 1864 C C . SER A 1 231 ? 22.402 29.273 -9.061 1.00 54.78 231 SER A C 1
ATOM 1866 O O . SER A 1 231 ? 23.003 29.006 -8.031 1.00 54.78 231 SER A O 1
ATOM 1868 N N . VAL A 1 232 ? 21.077 29.150 -9.234 1.00 57.09 232 VAL A N 1
ATOM 1869 C CA . VAL A 1 232 ? 20.108 28.369 -8.435 1.00 57.09 232 VAL A CA 1
ATOM 1870 C C . VAL A 1 232 ? 20.470 28.253 -6.959 1.00 57.09 232 VAL A C 1
ATOM 1872 O O . VAL A 1 232 ? 21.380 27.509 -6.630 1.00 57.09 232 VAL A O 1
ATOM 1875 N N . ASP A 1 233 ? 19.713 28.904 -6.072 1.00 67.75 233 ASP A N 1
ATOM 1876 C CA . ASP A 1 233 ? 19.916 28.842 -4.619 1.00 67.75 233 ASP A CA 1
ATOM 1877 C C . ASP A 1 233 ? 20.008 27.382 -4.129 1.00 67.75 233 ASP A C 1
ATOM 1879 O O . ASP A 1 233 ? 18.999 26.733 -3.839 1.00 67.75 233 ASP A O 1
ATOM 1883 N N . ARG A 1 234 ? 21.238 26.843 -4.096 1.00 65.56 234 ARG A N 1
ATOM 1884 C CA . ARG A 1 234 ? 21.538 25.407 -3.931 1.00 65.56 234 ARG A CA 1
ATOM 1885 C C . ARG A 1 234 ? 21.032 24.872 -2.595 1.00 65.56 234 ARG A C 1
ATOM 1887 O O . ARG A 1 234 ? 20.873 23.672 -2.409 1.00 65.56 234 ARG A O 1
ATOM 1894 N N . ARG A 1 235 ? 20.725 25.800 -1.690 1.00 79.81 235 ARG A N 1
ATOM 1895 C CA . ARG A 1 235 ? 20.273 25.603 -0.316 1.00 79.81 235 ARG A CA 1
ATOM 1896 C C . ARG A 1 235 ? 18.757 25.483 -0.199 1.00 79.81 235 ARG A C 1
ATOM 1898 O O . ARG A 1 235 ? 18.266 25.256 0.905 1.00 79.81 235 ARG A O 1
ATOM 1905 N N . SER A 1 236 ? 18.024 25.656 -1.301 1.00 90.62 236 SER A N 1
ATOM 1906 C CA . SER A 1 236 ? 16.57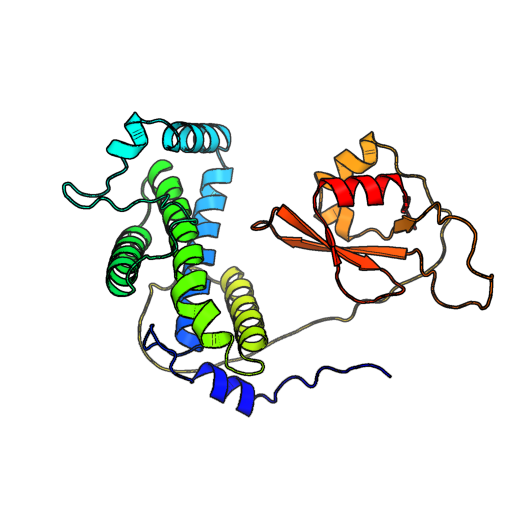2 25.512 -1.316 1.00 90.62 236 SER A CA 1
ATOM 1907 C C . SER A 1 236 ? 16.147 24.047 -1.325 1.00 90.62 236 SER A C 1
ATOM 1909 O O . SER A 1 236 ? 16.710 23.239 -2.063 1.00 90.62 236 SER A O 1
ATOM 1911 N N . TRP A 1 237 ? 15.107 23.707 -0.573 1.00 94.69 237 TRP A N 1
ATOM 1912 C CA . TRP A 1 237 ? 14.485 22.388 -0.591 1.00 94.69 237 TRP A CA 1
ATOM 1913 C C . TRP A 1 237 ? 12.972 22.471 -0.377 1.00 94.69 237 TRP A C 1
ATOM 1915 O O . TRP A 1 237 ? 12.441 23.480 0.090 1.00 94.69 237 TRP A O 1
ATOM 1925 N N . LYS A 1 238 ? 12.263 21.403 -0.750 1.00 95.69 238 LYS A N 1
ATOM 1926 C CA . LYS A 1 238 ? 10.830 21.241 -0.471 1.00 95.69 238 LYS A CA 1
ATOM 1927 C C . LYS A 1 238 ? 10.469 19.789 -0.204 1.00 95.69 238 LYS A C 1
ATOM 1929 O O . LYS A 1 238 ? 11.139 18.874 -0.689 1.00 95.69 238 LYS A O 1
ATOM 1934 N N . LEU A 1 239 ? 9.372 19.587 0.516 1.00 95.94 239 LEU A N 1
ATOM 1935 C CA . LEU A 1 239 ? 8.764 18.274 0.689 1.00 95.94 239 LEU A CA 1
ATOM 1936 C C . LEU A 1 239 ? 7.958 17.898 -0.564 1.00 95.94 239 LEU A C 1
ATOM 1938 O O . LEU A 1 239 ? 7.144 18.688 -1.038 1.00 95.94 239 LEU A O 1
ATOM 1942 N N . VAL A 1 240 ? 8.177 16.696 -1.098 1.00 94.62 240 VAL A N 1
ATOM 1943 C CA . VAL A 1 240 ? 7.506 16.201 -2.314 1.00 94.62 240 VAL A CA 1
ATOM 1944 C C . VAL A 1 240 ? 6.470 15.130 -2.002 1.00 94.62 240 VAL A C 1
ATOM 1946 O O . VAL A 1 240 ? 5.386 15.142 -2.585 1.00 94.62 240 VAL A O 1
ATOM 1949 N N . SER A 1 241 ? 6.779 14.209 -1.090 1.00 92.50 241 SER A N 1
ATOM 1950 C CA . SER A 1 241 ? 5.856 13.138 -0.712 1.00 92.50 241 SER A CA 1
ATOM 1951 C C . SER A 1 241 ? 6.085 12.643 0.710 1.00 92.50 241 SER A C 1
ATOM 1953 O O . SER A 1 241 ? 7.178 12.749 1.261 1.00 92.50 241 SER A O 1
ATOM 1955 N N . GLU A 1 242 ? 5.037 12.066 1.287 1.00 94.75 242 GLU A N 1
ATOM 1956 C CA . GLU A 1 242 ? 5.079 11.305 2.533 1.00 94.75 242 GLU A CA 1
ATOM 1957 C C . GLU A 1 242 ? 4.899 9.817 2.218 1.00 94.75 242 GLU A C 1
ATOM 1959 O O . GLU A 1 242 ? 4.045 9.437 1.412 1.00 94.75 242 GLU A O 1
ATOM 1964 N N . HIS A 1 243 ? 5.690 8.972 2.873 1.00 89.88 243 HIS A N 1
ATOM 1965 C CA . HIS A 1 243 ? 5.629 7.523 2.753 1.00 89.88 243 HIS A CA 1
ATOM 1966 C C . HIS A 1 243 ? 5.125 6.919 4.068 1.00 89.88 243 HIS A C 1
ATOM 1968 O O . HIS A 1 243 ? 5.896 6.567 4.961 1.00 89.88 243 HIS A O 1
ATOM 1974 N N . TYR A 1 244 ? 3.803 6.754 4.171 1.00 81.75 244 TYR A N 1
ATOM 1975 C CA . TYR A 1 244 ? 3.139 6.250 5.381 1.00 81.75 244 TYR A CA 1
ATOM 1976 C C . TYR A 1 244 ? 3.669 4.891 5.866 1.00 81.75 244 TYR A C 1
ATOM 1978 O O . TYR A 1 244 ? 3.707 4.637 7.065 1.00 81.75 244 TYR A O 1
ATOM 1986 N N . HIS A 1 245 ? 4.094 4.013 4.952 1.00 66.69 245 HIS A N 1
ATOM 1987 C CA . HIS A 1 245 ? 4.541 2.660 5.299 1.00 66.69 245 HIS A CA 1
ATOM 1988 C C . HIS A 1 245 ? 5.927 2.619 5.951 1.00 66.69 245 HIS A C 1
ATOM 1990 O O . HIS A 1 245 ? 6.153 1.815 6.850 1.00 66.69 245 HIS A O 1
ATOM 1996 N N . SER A 1 246 ? 6.847 3.477 5.513 1.00 73.88 246 SER A N 1
ATOM 1997 C CA . SER A 1 246 ? 8.212 3.574 6.043 1.00 73.88 246 SER A CA 1
ATOM 1998 C C . SER A 1 246 ? 8.343 4.627 7.141 1.00 73.88 246 SER A C 1
ATOM 2000 O O . SER A 1 246 ? 9.402 4.731 7.753 1.00 73.88 246 SER A O 1
ATOM 2002 N N . SER A 1 247 ? 7.288 5.414 7.395 1.00 88.44 247 SER A N 1
ATOM 2003 C CA . SER A 1 247 ? 7.370 6.624 8.225 1.00 88.44 247 SER A CA 1
ATOM 2004 C C . SER A 1 247 ? 8.506 7.557 7.766 1.00 88.44 247 SER A C 1
ATOM 2006 O O . SER A 1 247 ? 9.175 8.186 8.591 1.00 88.44 247 SER A O 1
ATOM 2008 N N . SER A 1 248 ? 8.734 7.611 6.445 1.00 94.19 248 SER A N 1
ATOM 2009 C CA . SER A 1 248 ? 9.739 8.457 5.796 1.00 94.19 248 SER A CA 1
ATOM 2010 C C . SER A 1 248 ? 9.088 9.531 4.925 1.00 94.19 248 SER A C 1
ATOM 2012 O O . SER A 1 248 ? 7.914 9.465 4.552 1.00 94.19 248 SER A O 1
ATOM 2014 N N . TYR A 1 249 ? 9.870 10.553 4.616 1.00 96.88 249 TYR A N 1
ATOM 2015 C CA . TYR A 1 249 ? 9.480 11.725 3.853 1.00 96.88 249 TYR A CA 1
ATOM 2016 C C . TYR A 1 249 ? 10.448 11.887 2.696 1.00 96.88 249 TYR A C 1
ATOM 2018 O O . TYR A 1 249 ? 11.641 11.663 2.861 1.00 96.88 249 TYR A O 1
ATOM 2026 N N . SER A 1 250 ? 9.953 12.290 1.533 1.00 95.56 250 SER A N 1
ATOM 2027 C CA . SER A 1 250 ? 10.798 12.554 0.377 1.00 95.56 250 SER A CA 1
ATOM 2028 C C . SER A 1 250 ? 10.961 14.053 0.190 1.00 95.56 250 SER A C 1
ATOM 2030 O O . SER A 1 250 ? 9.988 14.762 -0.087 1.00 95.56 250 SER A O 1
ATOM 2032 N N . VAL A 1 251 ? 12.187 14.540 0.350 1.00 96.12 251 VAL A N 1
ATOM 2033 C CA . VAL A 1 251 ? 12.548 15.946 0.150 1.00 96.12 251 VAL A CA 1
ATOM 2034 C C . VAL A 1 251 ? 13.400 16.090 -1.103 1.00 96.12 251 VAL A C 1
ATOM 2036 O O . VAL A 1 251 ? 14.207 15.222 -1.417 1.00 96.12 251 VAL A O 1
ATOM 2039 N N . VAL A 1 252 ? 13.236 17.185 -1.840 1.00 94.25 252 VAL A N 1
ATOM 2040 C CA . VAL A 1 252 ? 14.074 17.493 -3.008 1.00 94.25 252 VAL A CA 1
ATOM 2041 C C . VAL A 1 252 ? 14.816 18.791 -2.750 1.00 94.25 252 VAL A C 1
ATOM 2043 O O . VAL A 1 252 ? 14.187 19.817 -2.489 1.00 94.25 252 VAL A O 1
ATOM 2046 N N . PHE A 1 253 ? 16.142 18.740 -2.869 1.00 92.00 253 PHE A N 1
ATOM 2047 C CA . PHE A 1 253 ? 17.004 19.918 -2.882 1.00 92.00 253 PHE A CA 1
ATOM 2048 C C . PHE A 1 253 ? 17.097 20.483 -4.299 1.00 92.00 253 PHE A C 1
ATOM 2050 O O . PHE A 1 253 ? 17.132 19.738 -5.282 1.00 92.00 253 PHE A O 1
ATOM 2057 N N . ALA A 1 254 ? 17.160 21.807 -4.411 1.00 87.00 254 ALA A N 1
ATOM 2058 C CA . ALA A 1 254 ? 17.245 22.503 -5.688 1.00 87.00 254 ALA A CA 1
ATOM 2059 C C . ALA A 1 254 ? 18.517 22.132 -6.469 1.00 87.00 254 ALA A C 1
ATOM 2061 O O . ALA A 1 254 ? 18.472 22.066 -7.697 1.00 87.00 254 ALA A O 1
ATOM 2062 N N . GLU A 1 255 ? 19.621 21.845 -5.771 1.00 82.00 255 GLU A N 1
ATOM 2063 C CA . GLU A 1 255 ? 20.880 21.405 -6.379 1.00 82.00 255 GLU A CA 1
ATOM 2064 C C . GLU A 1 255 ? 20.798 19.987 -6.954 1.00 82.00 255 GLU A C 1
ATOM 2066 O O . GLU A 1 255 ? 21.234 19.753 -8.080 1.00 82.00 255 GLU A O 1
ATOM 2071 N N . SER A 1 256 ? 20.232 19.037 -6.204 1.00 83.06 256 SER A N 1
ATOM 2072 C CA . SER A 1 256 ? 20.235 17.633 -6.615 1.00 83.06 256 SER A CA 1
ATOM 2073 C C . SER A 1 256 ? 19.120 17.310 -7.605 1.00 83.06 256 SER A C 1
ATOM 2075 O O . SER A 1 256 ? 19.313 16.461 -8.471 1.00 83.06 256 SER A O 1
ATOM 2077 N N . GLN A 1 257 ? 17.943 17.940 -7.470 1.00 85.69 257 GLN A N 1
ATOM 2078 C CA . GLN A 1 257 ? 16.699 17.559 -8.162 1.00 85.69 257 GLN A CA 1
ATOM 2079 C C . GLN A 1 257 ? 16.319 16.071 -7.989 1.00 85.69 257 GLN A C 1
ATOM 2081 O O . GLN A 1 257 ? 15.429 15.566 -8.674 1.00 85.69 257 GLN A O 1
ATOM 2086 N N . VAL A 1 258 ? 16.974 15.367 -7.061 1.00 86.50 258 VAL A N 1
ATOM 2087 C CA . VAL A 1 258 ? 16.744 13.959 -6.741 1.00 86.50 258 VAL A CA 1
ATOM 2088 C C . VAL A 1 258 ? 16.031 13.900 -5.393 1.00 86.50 258 VAL A C 1
ATOM 2090 O O . VAL A 1 258 ? 16.512 14.524 -4.442 1.00 86.50 258 VAL A O 1
ATOM 2093 N N . PRO A 1 259 ? 14.904 13.173 -5.287 1.00 91.62 259 PRO A N 1
ATOM 2094 C CA . PRO A 1 259 ? 14.238 12.971 -4.010 1.00 91.62 259 PRO A CA 1
ATOM 2095 C C . PRO A 1 259 ? 15.118 12.161 -3.052 1.00 91.62 259 PRO A C 1
ATOM 2097 O O . PRO A 1 259 ? 15.599 11.083 -3.399 1.00 91.62 259 PRO A O 1
ATOM 2100 N N . ILE A 1 260 ? 15.324 12.696 -1.853 1.00 93.44 260 ILE A N 1
ATOM 2101 C CA . ILE A 1 260 ? 16.065 12.080 -0.754 1.00 93.44 260 ILE A CA 1
ATOM 2102 C C . ILE A 1 260 ? 15.049 11.673 0.307 1.00 93.44 260 ILE A C 1
ATOM 2104 O O . ILE A 1 260 ? 14.224 12.489 0.725 1.00 93.44 260 ILE A O 1
ATOM 2108 N N . GLU A 1 261 ? 15.093 10.411 0.727 1.00 95.00 261 GLU A N 1
ATOM 2109 C CA . GLU A 1 261 ? 14.279 9.945 1.845 1.00 95.00 261 GLU A CA 1
ATOM 2110 C C . GLU A 1 261 ? 14.902 10.358 3.177 1.00 95.00 261 GLU A C 1
ATOM 2112 O O . GLU A 1 261 ? 16.088 10.139 3.411 1.00 95.00 261 GLU A O 1
ATOM 2117 N N . VAL A 1 262 ? 14.080 10.935 4.047 1.00 94.81 262 VAL A N 1
ATOM 2118 C CA . VAL A 1 262 ? 14.446 11.353 5.399 1.00 94.81 262 VAL A CA 1
ATOM 2119 C C . VAL A 1 262 ? 13.415 10.841 6.399 1.00 94.81 262 VAL A C 1
ATOM 2121 O O . VAL A 1 262 ? 12.223 10.720 6.109 1.00 94.81 262 VAL A O 1
ATOM 2124 N N . THR A 1 263 ? 13.864 10.524 7.601 1.00 95.81 263 THR A N 1
ATOM 2125 C CA . THR A 1 263 ? 13.013 10.182 8.740 1.00 95.81 263 THR A CA 1
ATOM 2126 C C . THR A 1 263 ? 12.297 11.420 9.283 1.00 95.81 263 THR A C 1
ATOM 2128 O O . THR A 1 263 ? 12.647 12.562 8.985 1.00 95.81 263 THR A O 1
ATOM 2131 N N . LYS A 1 264 ? 11.300 11.214 10.153 1.00 94.75 264 LYS A N 1
ATOM 2132 C CA . LYS A 1 264 ? 10.625 12.319 10.855 1.00 94.75 264 LYS A CA 1
ATOM 2133 C C . LYS A 1 264 ? 11.587 13.196 11.668 1.00 94.75 264 LYS A C 1
ATOM 2135 O O . LYS A 1 264 ? 11.369 14.401 11.762 1.00 94.75 264 LYS A O 1
ATOM 2140 N N . ALA A 1 265 ? 12.611 12.592 12.275 1.00 94.38 265 ALA A N 1
ATOM 2141 C CA . ALA A 1 265 ? 13.608 13.309 13.068 1.00 94.38 265 ALA A CA 1
ATOM 2142 C C . ALA A 1 265 ? 14.500 14.179 12.171 1.00 94.38 265 ALA A C 1
ATOM 2144 O O . ALA A 1 265 ? 14.625 15.372 12.414 1.00 94.38 265 ALA A O 1
ATOM 2145 N N . GLU A 1 266 ? 15.007 13.617 11.074 1.00 95.81 266 GLU A N 1
ATOM 2146 C CA . GLU A 1 266 ? 15.816 14.357 10.099 1.00 95.81 266 GLU A CA 1
ATOM 2147 C C . GLU A 1 266 ? 15.019 15.479 9.422 1.00 95.81 266 GLU A C 1
ATOM 2149 O O . GLU A 1 266 ? 15.543 16.569 9.213 1.00 95.81 266 GLU A O 1
ATOM 2154 N N . LEU A 1 267 ? 13.731 15.259 9.126 1.00 96.56 267 LEU A N 1
ATOM 2155 C CA . LEU A 1 267 ? 12.862 16.313 8.597 1.00 96.56 267 LEU A CA 1
ATOM 2156 C C . LEU A 1 267 ? 12.661 17.455 9.606 1.00 96.56 267 LEU A C 1
ATOM 2158 O O . LEU A 1 267 ? 12.619 18.621 9.214 1.00 96.56 267 LEU A O 1
ATOM 2162 N N . LEU A 1 268 ? 12.547 17.140 10.901 1.00 96.19 268 LEU A N 1
ATOM 2163 C CA . LEU A 1 268 ? 12.481 18.152 11.955 1.00 96.19 268 LEU A CA 1
ATOM 2164 C C . LE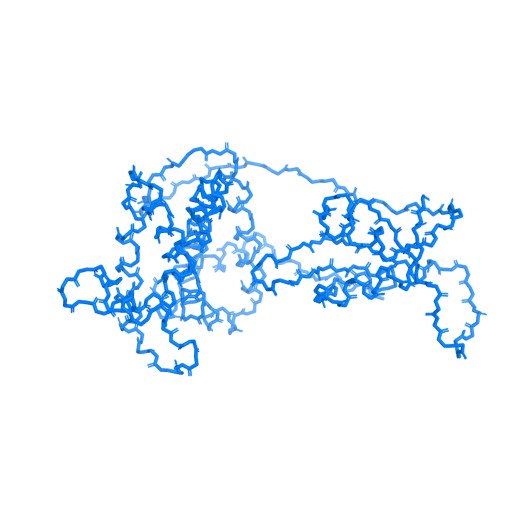U A 1 268 ? 13.785 18.955 12.029 1.00 96.19 268 LEU A C 1
ATOM 2166 O O . LEU A 1 268 ? 13.731 20.182 12.081 1.00 96.19 268 LEU A O 1
ATOM 2170 N N . ASP A 1 269 ? 14.934 18.284 11.990 1.00 94.44 269 ASP A N 1
ATOM 2171 C CA . ASP A 1 269 ? 16.243 18.938 12.016 1.00 94.44 269 ASP A CA 1
ATOM 2172 C C . ASP A 1 269 ? 16.446 19.836 10.785 1.00 94.44 269 ASP A C 1
ATOM 2174 O O . ASP A 1 269 ? 16.881 20.982 10.920 1.00 94.44 269 ASP A O 1
ATOM 2178 N N . LEU A 1 270 ? 16.027 19.376 9.599 1.00 95.12 270 LEU A N 1
ATOM 2179 C CA . LEU A 1 270 ? 16.020 20.179 8.373 1.00 95.12 270 LEU A CA 1
ATOM 2180 C C . LEU A 1 270 ? 15.167 21.442 8.517 1.00 95.12 270 LEU A C 1
ATOM 2182 O O . LEU A 1 270 ? 15.610 22.524 8.132 1.00 95.12 270 LEU A O 1
ATOM 2186 N N . LEU A 1 271 ? 13.963 21.333 9.087 1.00 96.00 271 LEU A N 1
ATOM 2187 C CA . LEU A 1 271 ? 13.096 22.488 9.337 1.00 96.00 271 LEU A CA 1
ATOM 2188 C C . LEU A 1 271 ? 13.742 23.483 10.306 1.00 96.00 271 LEU A C 1
ATOM 2190 O O . LEU A 1 271 ? 13.712 24.683 10.051 1.00 96.00 271 LEU A O 1
ATOM 2194 N N . LEU A 1 272 ? 14.352 23.004 11.392 1.00 94.69 272 LEU A N 1
ATOM 2195 C CA . LEU A 1 272 ? 15.026 23.849 12.387 1.00 94.69 272 LEU A CA 1
ATOM 2196 C C . LEU A 1 272 ? 16.276 24.546 11.831 1.00 94.69 272 LEU A C 1
ATOM 2198 O O . LEU A 1 272 ? 16.600 25.661 12.249 1.00 94.69 272 LEU A O 1
ATOM 2202 N N . GLY A 1 273 ? 16.962 23.898 10.889 1.00 92.56 273 GLY A N 1
ATOM 2203 C CA . GLY A 1 273 ? 18.105 24.442 10.160 1.00 92.56 273 GLY A CA 1
ATOM 2204 C C . GLY A 1 273 ? 17.732 25.350 8.987 1.00 92.56 273 GLY A C 1
ATOM 2205 O O . GLY A 1 273 ? 18.632 25.786 8.271 1.00 92.56 273 GLY A O 1
ATOM 2206 N N . SER A 1 274 ? 16.442 25.631 8.767 1.00 94.75 274 SER A N 1
ATOM 2207 C CA . SER A 1 274 ? 15.962 26.370 7.598 1.00 94.75 274 SER A CA 1
ATOM 2208 C C . SER A 1 274 ? 15.200 27.653 7.938 1.00 94.75 274 SER A C 1
ATOM 2210 O O . SER A 1 274 ? 14.635 27.837 9.020 1.00 94.75 274 SER A O 1
ATOM 2212 N N . GLU A 1 275 ? 15.136 28.538 6.954 1.00 93.88 275 GLU A N 1
ATOM 2213 C CA . GLU A 1 275 ? 14.166 29.619 6.860 1.00 93.88 275 GLU A CA 1
ATOM 2214 C C . GLU A 1 275 ? 13.114 29.309 5.795 1.00 93.88 275 GLU A C 1
ATOM 2216 O O . GLU A 1 275 ? 13.363 28.602 4.815 1.00 93.88 275 GLU A O 1
ATOM 2221 N N . LEU A 1 276 ? 11.912 29.829 6.013 1.00 90.94 276 LEU A N 1
ATOM 2222 C CA . LEU A 1 276 ? 10.822 29.747 5.057 1.00 90.94 276 LEU A CA 1
ATOM 2223 C C . LEU A 1 276 ? 11.020 30.801 3.965 1.00 90.94 276 LEU A C 1
ATOM 2225 O O . LEU A 1 276 ? 11.066 31.988 4.282 1.00 90.94 276 LEU A O 1
ATOM 2229 N N . VAL A 1 277 ? 11.081 30.372 2.706 1.00 86.81 277 VAL A N 1
ATOM 2230 C CA . VAL A 1 277 ? 11.099 31.256 1.536 1.00 86.81 277 VAL A CA 1
ATOM 2231 C C . VAL A 1 277 ? 9.648 31.515 1.138 1.00 86.81 277 VAL A C 1
ATOM 2233 O O . VAL A 1 277 ? 8.929 30.575 0.794 1.00 86.81 277 VAL A O 1
ATOM 2236 N N . GLN A 1 278 ? 9.207 32.767 1.273 1.00 66.31 278 GLN A N 1
ATOM 2237 C CA . GLN A 1 278 ? 7.883 33.213 0.825 1.00 66.31 278 GLN A CA 1
ATOM 2238 C C . GLN A 1 278 ? 7.855 33.465 -0.679 1.00 66.31 278 GLN A C 1
ATOM 2240 O O . GLN A 1 278 ? 8.878 33.963 -1.204 1.00 66.31 278 GLN A O 1
#

Nearest PDB structures (foldseek):
  5oec-assembly1_A  TM=6.290E-01  e=3.231E-01  Salmonella enterica
  5kdg-assembly1_A  TM=6.267E-01  e=9.840E-01  Salmonella enterica subsp. enterica serovar Typhimurium
  7sgr-assembly1_E  TM=4.385E-01  e=3.906E+00  Escherichia coli CFT073
  1n4k-assembly1_A  TM=2.452E-01  e=5.092E+00  Mus musculus
  8bik-assembly2_D  TM=1.622E-01  e=3.906E+00  Homo sapiens

Solvent-accessible surface area (backbone atoms only — not comparable to full-atom values): 16606 Å² total; per-residue (Å²): 132,84,81,72,75,76,73,73,53,70,67,56,49,52,52,54,32,66,37,69,34,60,86,62,76,39,28,45,47,55,52,33,51,55,47,34,48,29,54,51,54,22,47,59,24,46,62,58,42,63,77,42,54,68,62,46,52,51,53,56,57,46,60,73,37,77,66,36,67,67,62,64,40,83,49,97,92,42,86,61,63,85,72,60,63,88,80,60,90,73,73,53,70,68,62,49,50,53,52,47,51,55,37,51,60,54,56,70,53,80,65,89,47,74,66,43,27,52,51,37,24,50,43,25,52,44,42,44,53,52,45,40,63,66,44,38,52,63,46,34,70,81,40,87,68,40,56,60,51,47,54,53,51,30,51,51,52,49,61,56,50,77,76,58,84,86,76,78,96,72,95,75,84,89,82,90,85,90,88,90,88,88,84,90,89,85,89,87,86,86,48,84,61,49,74,42,45,75,68,56,45,52,56,35,71,75,35,56,70,65,42,44,75,44,40,32,31,57,74,80,71,90,90,80,76,81,92,73,76,102,62,72,72,54,52,28,33,34,46,76,50,76,38,84,90,76,60,30,32,28,35,31,35,63,67,70,74,49,76,42,80,35,44,65,66,56,50,49,51,52,41,59,44,16,21,40,45,95

Sequence (278 aa):
MSHRENYPDTATQNHLLQRVLEPSGMTLEQLVQRMAYYIRVQKLCTETLAKDEVRGRQLWARTFTSEARQANVVAPGSSIYVFGDPGTESYRPDDLRKALEQYDEMIQREPSSYEDHFWRATYCSSAAIFFYKYMIAGAIRSIPRSHMIYTKRLAQLVMTSHAHTLPPLQVTTEDADQRENRIPVHFQAAGSGVRITASRAKDLLMDIRTLSSFQFKLLEVPHDTVEDVESVDRRSWKLVSEHYHSSSYSVVFAESQVPIEVTKAELLDLLLGSELVQ

Secondary structure (DSSP, 8-state):
------PPPHHHHHHHHT-EETTTTEEHHHHHHHHHHHHHHHHHHHHHHGGGHHHHHHHHHHHTSHHHHHH--SSTT----TT--TT-----HHHHHHHHHHHHHHHHSPP-SHHHHHHHHHHHHHHHHHIIIIIIHHHHHTSTTHHHHHHHHHHHHHHHHTTSPPPP-----------------------PPEEPPHHHHHHHHH-HHHHHT-EEEE----S-S----S---TTEEEEEEEETTTTEEEEEETTT-SEEEEEHHHHHHHHHTEEEE-

Foldseek 3Di:
DDPPVPDDDPVVLVVQQQDQWPPVRDGLVVLLVLLLLLVVLLVVLVVVCVVPVPVLVVVVVLCPDPVVQVVVPPDPPDNLPLCDPPPPPDDDPVNLVVSLVVLVVLLLDDDPDNVSSSVNNSSSVSSSVSSCVPVNVVGQVVPPCSVVSSVVSSVVSNVVVVVDDDDPDDPDDDDDDDDDDDDDDDDDDDDDWDQADLVNLVVCLVVVVVQQVWKKFFDDDPPDDDDDDDDWRQRIKGWDDADPVVQWTWMAGRNPNDTDIDHPVVSSVSSNRITIGD